Protein AF-A0A835YAW0-F1 (afdb_monomer_lite)

InterPro domains:
  IPR001623 DnaJ domain [cd06257] (245-277)
  IPR036869 Chaperone J-domain superfamily [G3DSA:1.10.287.110] (224-283)
  IPR036869 Chaperone J-domain superfamily [SSF46565] (239-280)

pLDDT: mean 84.65, std 20.25, range [32.28, 98.75]

Secondary structure (DSSP, 8-state):
--------------------------S---HHHHHHHHHHHHHHHHHHHHHHHHHHHHHHHHHHHHHHHHHHHHHHHHHHHHHHHHHHHHHHHHHHHHHHHHHHHHHHHHHHHHHHHHHHHHHHHHHHHHHHHHHHHHHHHHHHHHHHHHHHHHHHHHHHHHHHHHHHHHHHHHHHHHHHHHHHHHHHHHHHHHHHHHHTT--S--------------S--HHHHHHHHHHHHHHHHHS-HHHHHHHHHHHHHHT-GGG-TTSHHHHHHHHHHHHHHHHHHHHHHHTTSS--

Foldseek 3Di:
DDDDDDDDDDDDDDDDPDDDPPDDDDDDDDPVVVVVVVVVVVVVVVVVVVVVVVVVVVVVVVVVVVVVVVVVVVVVVVVVVVVVVVVVVVVVVVVVVVVVVVVVVVVVVVVVVVVVVVVVVVVVVVVVVVVVVVVVVVVVVVVVVVVVVVVVVVVVVVVVVVVVVVVVVVVVVVVVVVVVVVVVVVVVVVVVVVVVVVVVPPPDDDDDDDDDDDDDDDCDDPVNLLVVLLVQLVVLLPDDPVSSVVSLVVQLVCLPLVNVVPCNVVSVVSNVSSVVSNVVSVVVVVVPPPPD

Sequence (292 aa):
MSPAQSRQHGSGSPSTSRSSGFSSSILAQSPEDALSIMFDQRVTLLTATLESLRCKCELLQEQVAESGAVSSSYAARLARSEEALRRSRLESELAKERERQLQQDVSRLEALLEAGKLQASFSDARHQAALAEERARSERLRQMRDDALLQRDNALGELSGCYADLDTLQATLADSALYVRYLRKRLLELELAAARQQQRAGGKEAERGSSGSAGAEAAFSLGSIRAAITAAVAEAAACGEEERKKRVRALQLRWHPDKNPVLTEFATEVTKIINEAVAAMEAGVGVGVRGG

Organism: NCBI:txid47281

Structure (mmCIF, N/CA/C/O backbone):
data_AF-A0A835YAW0-F1
#
_entry.id   AF-A0A835YAW0-F1
#
loop_
_atom_site.group_PDB
_atom_site.id
_atom_site.type_symbol
_atom_site.label_atom_id
_atom_site.label_alt_id
_atom_site.label_comp_id
_atom_site.label_asym_id
_atom_site.label_entity_id
_atom_site.label_seq_id
_atom_site.pdbx_PDB_ins_code
_atom_site.Cartn_x
_atom_site.Cartn_y
_atom_site.Cartn_z
_atom_site.occupancy
_atom_site.B_iso_or_equiv
_atom_site.auth_seq_id
_atom_site.auth_comp_id
_atom_site.auth_asym_id
_atom_site.auth_atom_id
_atom_site.pdbx_PDB_model_num
ATOM 1 N N . MET A 1 1 ? -17.398 -11.099 58.860 1.00 45.53 1 MET A N 1
ATOM 2 C CA . MET A 1 1 ? -16.797 -10.895 60.194 1.00 45.53 1 MET A CA 1
ATOM 3 C C . MET A 1 1 ? -17.930 -10.582 61.154 1.00 45.53 1 MET A C 1
ATOM 5 O O . MET A 1 1 ? -18.507 -9.509 61.060 1.00 45.53 1 MET A O 1
ATOM 9 N N . SER A 1 2 ? -18.325 -11.559 61.967 1.00 38.69 2 SER A N 1
ATOM 10 C CA . SER A 1 2 ? -19.463 -11.462 62.891 1.00 38.69 2 SER A CA 1
ATOM 11 C C . SER A 1 2 ? -18.947 -11.248 64.312 1.00 38.69 2 SER A C 1
ATOM 13 O O . SER A 1 2 ? -17.962 -11.895 64.674 1.00 38.69 2 SER A O 1
ATOM 15 N N . PRO A 1 3 ? -19.575 -10.394 65.136 1.00 57.50 3 PRO A N 1
ATOM 16 C CA . PRO A 1 3 ? -19.182 -10.272 66.525 1.00 57.50 3 PRO A CA 1
ATOM 17 C C . PRO A 1 3 ? -19.806 -11.419 67.326 1.00 57.50 3 PRO A C 1
ATOM 19 O O . PRO A 1 3 ? -21.024 -11.587 67.371 1.00 57.50 3 PRO A O 1
ATOM 22 N N . ALA A 1 4 ? -18.947 -12.213 67.959 1.00 53.44 4 ALA A N 1
ATOM 23 C CA . ALA A 1 4 ? -19.324 -13.113 69.033 1.00 53.44 4 ALA A CA 1
ATOM 24 C C . ALA A 1 4 ? -19.718 -12.264 70.252 1.00 53.44 4 ALA A C 1
ATOM 26 O O . ALA A 1 4 ? -18.872 -11.593 70.840 1.00 53.44 4 ALA A O 1
ATOM 27 N N . GLN A 1 5 ? -20.999 -12.265 70.618 1.00 49.47 5 GLN A N 1
ATOM 28 C CA . GLN A 1 5 ? -21.460 -11.718 71.892 1.00 49.47 5 GLN A CA 1
ATOM 29 C C . GLN A 1 5 ? -21.915 -12.856 72.797 1.00 49.47 5 GLN A C 1
ATOM 31 O O . GLN A 1 5 ? -23.009 -13.404 72.669 1.00 49.47 5 GLN A O 1
ATOM 36 N N . SER A 1 6 ? -21.021 -13.186 73.723 1.00 55.09 6 SER A N 1
ATOM 37 C CA . SER A 1 6 ? -21.254 -13.984 74.916 1.00 55.09 6 SER A CA 1
ATOM 38 C C . SER A 1 6 ? -22.383 -13.373 75.750 1.00 55.09 6 SER A C 1
ATOM 40 O O . SER A 1 6 ? -22.247 -12.262 76.260 1.00 55.09 6 SER A O 1
ATOM 42 N N . ARG A 1 7 ? -23.490 -14.101 75.929 1.00 43.97 7 ARG A N 1
ATOM 43 C CA . ARG A 1 7 ? -24.494 -13.800 76.958 1.00 43.97 7 ARG A CA 1
ATOM 44 C C . ARG A 1 7 ? -24.310 -14.757 78.130 1.00 43.97 7 ARG A C 1
ATOM 46 O O . ARG A 1 7 ? -24.563 -15.951 78.022 1.00 43.97 7 ARG A O 1
ATOM 53 N N . GLN A 1 8 ? -23.845 -14.193 79.241 1.00 45.59 8 GLN A N 1
ATOM 54 C CA . GLN A 1 8 ? -23.882 -14.798 80.566 1.00 45.59 8 GLN A CA 1
ATOM 55 C C . GLN A 1 8 ? -25.344 -14.991 80.991 1.00 45.59 8 GLN A C 1
ATOM 57 O O . GLN A 1 8 ? -26.115 -14.034 81.036 1.00 45.59 8 GLN A O 1
ATOM 62 N N . HIS A 1 9 ? -25.719 -16.227 81.314 1.00 41.78 9 HIS A N 1
ATOM 63 C CA . HIS A 1 9 ? -26.965 -16.536 82.006 1.00 41.78 9 HIS A CA 1
ATOM 64 C C . HIS A 1 9 ? -26.748 -16.373 83.515 1.00 41.78 9 HIS A C 1
ATOM 66 O O . HIS A 1 9 ? -26.088 -17.195 84.143 1.00 41.78 9 HIS A O 1
ATOM 72 N N . GLY A 1 10 ? -27.299 -15.304 84.091 1.00 43.09 10 GLY A N 1
ATOM 73 C CA . GLY A 1 10 ? -27.501 -15.173 85.532 1.00 43.09 10 GLY A CA 1
ATOM 74 C C . GLY A 1 10 ? -28.846 -15.787 85.914 1.00 43.09 10 GLY A C 1
ATOM 75 O O . GLY A 1 10 ? -29.889 -15.182 85.686 1.00 43.09 10 GLY A O 1
ATOM 76 N N . SER A 1 11 ? -28.830 -17.001 86.461 1.00 45.38 11 SER A N 1
ATOM 77 C CA . SER A 1 11 ? -29.997 -17.677 87.032 1.00 45.38 11 SER A CA 1
ATOM 78 C C . SER A 1 11 ? -30.220 -17.204 88.472 1.00 45.38 11 SER A C 1
ATOM 80 O O . SER A 1 11 ? -29.609 -17.725 89.405 1.00 45.38 11 SER A O 1
ATOM 82 N N . GLY A 1 12 ? -31.072 -16.196 88.654 1.00 42.16 12 GLY A N 1
ATOM 83 C CA . GLY A 1 12 ? -31.584 -15.794 89.964 1.00 42.16 12 GLY A CA 1
ATOM 84 C C . GLY A 1 12 ? -32.910 -16.493 90.252 1.00 42.16 12 GLY A C 1
ATOM 85 O O . GLY A 1 12 ? -33.935 -16.126 89.686 1.00 42.16 12 GLY A O 1
ATOM 86 N N . SER A 1 13 ? -32.889 -17.508 91.114 1.00 47.78 13 SER A N 1
ATOM 87 C CA . SER A 1 13 ? -34.085 -18.176 91.638 1.00 47.78 13 SER A CA 1
ATOM 88 C C . SER A 1 13 ? -34.774 -17.294 92.689 1.00 47.78 13 SER A C 1
ATOM 90 O O . SER A 1 13 ? -34.104 -16.888 93.640 1.00 47.78 13 SER A O 1
ATOM 92 N N . PRO A 1 14 ? -36.088 -17.023 92.600 1.00 47.94 14 PRO A N 1
ATOM 93 C CA . PRO A 1 14 ? -36.814 -16.372 93.680 1.00 47.94 14 PRO A CA 1
ATOM 94 C C . PRO A 1 14 ? -37.248 -17.408 94.727 1.00 47.94 14 PRO A C 1
ATOM 96 O O . PRO A 1 14 ? -38.019 -18.330 94.463 1.00 47.94 14 PRO A O 1
ATOM 99 N N . SER A 1 15 ? -36.728 -17.239 95.936 1.00 45.78 15 SER A N 1
ATOM 100 C CA . SER A 1 15 ? -37.108 -17.933 97.163 1.00 45.78 15 SER A CA 1
ATOM 101 C C . SER A 1 15 ? -38.518 -17.514 97.600 1.00 45.78 15 SER A C 1
ATOM 103 O O . SER A 1 15 ? -38.741 -16.401 98.071 1.00 45.78 15 SER A O 1
ATOM 105 N N . THR A 1 16 ? -39.492 -18.415 97.468 1.00 41.19 16 THR A N 1
ATOM 106 C CA . THR A 1 16 ? -40.841 -18.236 98.022 1.00 41.19 16 THR A CA 1
ATOM 107 C C . THR A 1 16 ? -40.855 -18.601 99.506 1.00 41.19 16 THR A C 1
ATOM 109 O O . THR A 1 16 ? -40.998 -19.768 99.873 1.00 41.19 16 THR A O 1
ATOM 112 N N . SER A 1 17 ? -40.725 -17.595 100.367 1.00 45.88 17 SER A N 1
ATOM 113 C CA . SER A 1 17 ? -40.955 -17.701 101.810 1.00 45.88 17 SER A CA 1
ATOM 114 C C . SER A 1 17 ? -42.457 -17.799 102.085 1.00 45.88 17 SER A C 1
ATOM 116 O O . SER A 1 17 ? -43.173 -16.799 102.113 1.00 45.88 17 SER A O 1
ATOM 118 N N . ARG A 1 18 ? -42.956 -19.026 102.253 1.00 39.50 18 ARG A N 1
ATOM 119 C CA . ARG A 1 18 ? -44.357 -19.316 102.574 1.00 39.50 18 ARG A CA 1
ATOM 120 C C . ARG A 1 18 ? -44.540 -19.257 104.098 1.00 39.50 18 ARG A C 1
ATOM 122 O O . ARG A 1 18 ? -44.223 -20.203 104.807 1.00 39.50 18 ARG A O 1
ATOM 129 N N . SER A 1 19 ? -45.009 -18.113 104.584 1.00 44.25 19 SER A N 1
ATOM 130 C CA . SER A 1 19 ? -45.445 -17.885 105.967 1.00 44.25 19 SER A CA 1
ATOM 131 C C . SER A 1 19 ? -46.732 -18.677 106.247 1.00 44.25 19 SER A C 1
ATOM 133 O O . SER A 1 19 ? -47.774 -18.394 105.656 1.00 44.25 19 SER A O 1
ATOM 135 N N . SER A 1 20 ? -46.662 -19.700 107.106 1.00 43.00 20 SER A N 1
ATOM 136 C CA . SER A 1 20 ? -47.818 -20.457 107.603 1.00 43.00 20 SER A CA 1
ATOM 137 C C . SER A 1 20 ? -48.282 -19.886 108.946 1.00 43.00 20 SER A C 1
ATOM 139 O O . SER A 1 20 ? -47.846 -20.325 110.009 1.00 43.00 20 SER A O 1
ATOM 141 N N . GLY A 1 21 ? -49.172 -18.898 108.903 1.00 44.69 21 GLY A N 1
ATOM 142 C CA . GLY A 1 21 ? -49.927 -18.453 110.072 1.00 44.69 21 GLY A CA 1
ATOM 143 C C . GLY A 1 21 ? -51.174 -19.314 110.262 1.00 44.69 21 GLY A C 1
ATOM 144 O O . GLY A 1 21 ? -52.240 -18.960 109.771 1.00 44.69 21 GLY A O 1
ATOM 145 N N . PHE A 1 22 ? -51.046 -20.453 110.946 1.00 41.47 22 PHE A N 1
ATOM 146 C CA . PHE A 1 22 ? -52.191 -21.211 111.461 1.00 41.47 22 PHE A CA 1
ATOM 147 C C . PHE A 1 22 ? -52.507 -20.660 112.860 1.00 41.47 22 PHE A C 1
ATOM 149 O O . PHE A 1 22 ? -51.907 -21.068 113.853 1.00 41.47 22 PHE A O 1
ATOM 156 N N . SER A 1 23 ? -53.384 -19.655 112.930 1.00 41.03 23 SER A N 1
ATOM 157 C CA . SER A 1 23 ? -53.872 -19.108 114.200 1.00 41.03 23 SER A CA 1
ATOM 158 C C . SER A 1 23 ? -54.873 -20.070 114.831 1.00 41.03 23 SER A C 1
ATOM 160 O O . SER A 1 23 ? -56.011 -20.197 114.382 1.00 41.03 23 SER A O 1
ATOM 162 N N . SER A 1 24 ? -54.437 -20.730 115.897 1.00 42.44 24 SER A N 1
ATOM 163 C CA . SER A 1 24 ? -55.273 -21.493 116.818 1.00 42.44 24 SER A CA 1
ATOM 164 C C . SER A 1 24 ? -56.114 -20.539 117.672 1.00 42.44 24 SER A C 1
ATOM 166 O O . SER A 1 24 ? -55.602 -19.940 118.613 1.00 42.44 24 SER A O 1
ATOM 168 N N . SER A 1 25 ? -57.405 -20.410 117.366 1.00 41.44 25 SER A N 1
ATOM 169 C CA . SER A 1 25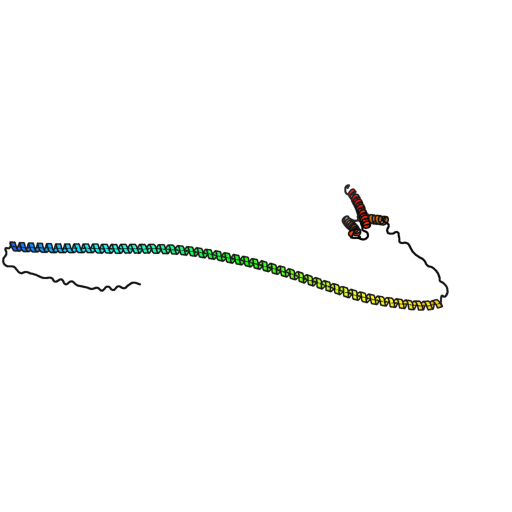 ? -58.398 -19.845 118.288 1.00 41.44 25 SER A CA 1
ATOM 170 C C . SER A 1 25 ? -59.717 -20.602 118.126 1.00 41.44 25 SER A C 1
ATOM 172 O O . SER A 1 25 ? -60.575 -20.234 117.331 1.00 41.44 25 SER A O 1
ATOM 174 N N . ILE A 1 26 ? -59.839 -21.726 118.835 1.00 46.59 26 ILE A N 1
ATOM 175 C CA . ILE A 1 26 ? -61.087 -22.482 118.994 1.00 46.59 26 ILE A CA 1
ATOM 176 C C . ILE A 1 26 ? -61.410 -22.451 120.486 1.00 46.59 26 ILE A C 1
ATOM 178 O O . ILE A 1 26 ? -61.027 -23.349 121.231 1.00 46.59 26 ILE A O 1
ATOM 182 N N . LEU A 1 27 ? -62.078 -21.390 120.934 1.00 45.06 27 LEU A N 1
ATOM 183 C CA . LEU A 1 27 ? -62.756 -21.358 122.226 1.00 45.06 27 LEU A CA 1
ATOM 184 C C . LEU A 1 27 ? -64.130 -20.702 122.038 1.00 45.06 27 LEU A C 1
ATOM 186 O O . LEU A 1 27 ? -64.231 -19.496 121.855 1.00 45.06 27 LEU A O 1
ATOM 190 N N . ALA A 1 28 ? -65.153 -21.563 122.065 1.00 52.00 28 ALA A N 1
ATOM 191 C CA . ALA A 1 28 ? -66.581 -21.294 122.242 1.00 52.00 28 ALA A CA 1
ATOM 192 C C . ALA A 1 28 ? -67.209 -20.210 121.343 1.00 52.00 28 ALA A C 1
ATOM 194 O O . ALA A 1 28 ? -67.383 -19.065 121.751 1.00 52.00 28 ALA A O 1
ATOM 195 N N . GLN A 1 29 ? -67.653 -20.613 120.151 1.00 47.66 29 GLN A N 1
ATOM 196 C CA . GLN A 1 29 ? -68.587 -19.841 119.330 1.00 47.66 29 GLN A CA 1
ATOM 197 C C . GLN A 1 29 ? -69.726 -20.742 118.850 1.00 47.66 29 GLN A C 1
ATOM 199 O O . GLN A 1 29 ? -69.564 -21.958 118.724 1.00 47.66 29 GLN A O 1
ATOM 204 N N . SER A 1 30 ? -70.890 -20.131 118.649 1.00 59.47 30 SER A N 1
ATOM 205 C CA . SER A 1 30 ? -72.110 -20.776 118.172 1.00 59.47 30 SER A CA 1
ATOM 206 C C . SER A 1 30 ? -71.837 -21.581 116.886 1.00 59.47 30 SER A C 1
ATOM 208 O O . SER A 1 30 ? -71.031 -21.145 116.062 1.00 59.47 30 SER A O 1
ATOM 210 N N . PRO A 1 31 ? -72.492 -22.739 116.656 1.00 65.44 31 PRO A N 1
ATOM 211 C CA . PRO A 1 31 ? -72.361 -23.486 115.398 1.00 65.44 31 PRO A CA 1
ATOM 212 C C . PRO A 1 31 ? -72.682 -22.640 114.149 1.00 65.44 31 PRO A C 1
ATOM 214 O O . PRO A 1 31 ? -72.189 -22.948 113.064 1.00 65.44 31 PRO A O 1
ATOM 217 N N . GLU A 1 32 ? -73.452 -21.557 114.298 1.00 70.88 32 GLU A N 1
ATOM 218 C CA . GLU A 1 32 ? -73.729 -20.583 113.233 1.00 70.88 32 GLU A CA 1
ATOM 219 C C . GLU A 1 32 ? -72.502 -19.711 112.893 1.00 70.88 32 GLU A C 1
ATOM 221 O O . GLU A 1 32 ? -72.220 -19.487 111.715 1.00 70.88 32 GLU A O 1
ATOM 226 N N . ASP A 1 33 ? -71.700 -19.316 113.888 1.00 70.00 33 ASP A N 1
ATOM 227 C CA . ASP A 1 33 ? -70.478 -18.520 113.688 1.00 70.00 33 ASP A CA 1
ATOM 228 C C . ASP A 1 33 ? -69.381 -19.342 112.997 1.00 70.00 33 ASP A C 1
ATOM 230 O O . ASP A 1 33 ? -68.691 -18.853 112.104 1.00 70.00 33 ASP A O 1
ATOM 234 N N . ALA A 1 34 ? -69.251 -20.627 113.346 1.00 73.69 34 ALA A N 1
ATOM 235 C CA . ALA A 1 34 ? -68.297 -21.533 112.704 1.00 73.69 34 ALA A CA 1
ATOM 236 C C . ALA A 1 34 ? -68.615 -21.754 111.213 1.00 73.69 34 ALA A C 1
ATOM 238 O O . ALA A 1 34 ? -67.703 -21.831 110.384 1.00 73.69 34 ALA A O 1
ATOM 239 N N . LEU A 1 35 ? -69.902 -21.826 110.853 1.00 80.25 35 LEU A N 1
ATOM 240 C CA . LEU A 1 35 ? -70.343 -21.899 109.459 1.00 80.25 35 LEU A CA 1
ATOM 241 C C . LEU A 1 35 ? -70.079 -20.586 108.716 1.00 80.25 35 LEU A C 1
ATOM 243 O O . LEU A 1 35 ? -69.593 -20.640 107.585 1.00 80.25 35 LEU A O 1
ATOM 247 N N . SER A 1 36 ? -70.325 -19.433 109.349 1.00 84.00 36 SER A N 1
ATOM 248 C CA . SER A 1 36 ? -69.999 -18.121 108.773 1.00 84.00 36 SER A CA 1
ATOM 249 C C . SER A 1 36 ? -68.498 -17.983 108.515 1.00 84.00 36 SER A C 1
ATOM 251 O O . SER A 1 36 ? -68.100 -17.636 107.409 1.00 84.00 36 SER A O 1
ATOM 253 N N . ILE A 1 37 ? -67.652 -18.369 109.476 1.00 84.94 37 ILE A N 1
ATOM 254 C CA . ILE A 1 37 ? -66.189 -18.329 109.337 1.00 84.94 37 ILE A CA 1
ATOM 255 C C . ILE A 1 37 ? -65.713 -19.254 108.210 1.00 84.94 37 ILE A C 1
ATOM 257 O O . ILE A 1 37 ? -64.862 -18.861 107.415 1.00 84.94 37 ILE A O 1
ATOM 261 N N . MET A 1 38 ? -66.256 -20.472 108.092 1.00 85.19 38 MET A N 1
ATOM 262 C CA . MET A 1 38 ? -65.917 -21.366 106.975 1.00 85.19 38 MET A CA 1
ATOM 263 C C . MET A 1 38 ? -66.383 -20.812 105.622 1.00 85.19 38 MET A C 1
ATOM 265 O O . MET A 1 38 ? -65.707 -21.019 104.609 1.00 85.19 38 MET A O 1
ATOM 269 N N . PHE A 1 39 ? -67.527 -20.123 105.587 1.00 89.69 39 PHE A N 1
ATOM 270 C CA . PHE A 1 39 ? -68.033 -19.475 104.382 1.00 89.69 39 PHE A CA 1
ATOM 271 C C . PHE A 1 39 ? -67.146 -18.291 103.985 1.00 89.69 39 PHE A C 1
ATOM 273 O O . PHE A 1 39 ? -66.695 -18.244 102.844 1.00 89.69 39 PHE A O 1
ATOM 280 N N . ASP A 1 40 ? -66.785 -17.420 104.927 1.00 89.38 40 ASP A N 1
ATOM 281 C CA . ASP A 1 40 ? -65.874 -16.290 104.711 1.00 89.38 40 ASP A CA 1
ATOM 282 C C . ASP A 1 40 ? -64.471 -16.754 104.303 1.00 89.38 40 ASP A C 1
ATOM 284 O O . ASP A 1 40 ? -63.861 -16.182 103.399 1.00 89.38 40 ASP A O 1
ATOM 288 N N . GLN A 1 41 ? -63.967 -17.846 104.888 1.00 89.81 41 GLN A N 1
ATOM 289 C CA . GLN A 1 41 ? -62.715 -18.486 104.467 1.00 89.81 41 GLN A CA 1
ATOM 290 C C . GLN A 1 41 ? -62.800 -19.034 103.037 1.00 89.81 41 GLN A C 1
ATOM 292 O O . GLN A 1 41 ? -61.865 -18.885 102.252 1.00 89.81 41 GLN A O 1
ATOM 297 N N . ARG A 1 42 ? -63.922 -19.654 102.655 1.00 91.19 42 ARG A N 1
ATOM 298 C CA . ARG A 1 42 ? -64.132 -20.107 101.271 1.00 91.19 42 ARG A CA 1
ATOM 299 C C . ARG A 1 42 ? -64.258 -18.943 100.299 1.00 91.19 42 ARG A C 1
ATOM 301 O O . ARG A 1 42 ? -63.669 -19.014 99.224 1.00 91.19 42 ARG A O 1
ATOM 308 N N . VAL A 1 43 ? -64.984 -17.889 100.664 1.00 94.12 43 VAL A N 1
ATOM 309 C CA . VAL A 1 43 ? -65.130 -16.677 99.848 1.00 94.12 43 VAL A CA 1
ATOM 310 C C . VAL A 1 43 ? -63.771 -16.011 99.669 1.00 94.12 43 VAL A C 1
ATOM 312 O O . VAL A 1 43 ? -63.384 -15.754 98.539 1.00 94.12 43 VAL A O 1
ATOM 315 N N . THR A 1 44 ? -62.991 -15.822 100.733 1.00 94.56 44 THR A N 1
ATOM 316 C CA . THR A 1 44 ? -61.636 -15.246 100.641 1.00 94.56 44 THR A CA 1
ATOM 317 C C . THR A 1 44 ? -60.684 -16.100 99.804 1.00 94.56 44 THR A C 1
ATOM 319 O O . THR A 1 44 ? -59.950 -15.551 98.983 1.00 94.56 44 THR A O 1
ATOM 322 N N . LEU A 1 45 ? -60.722 -17.432 99.927 1.00 95.19 45 LEU A N 1
ATOM 323 C CA . LEU A 1 45 ? -59.957 -18.329 99.051 1.00 95.19 45 LEU A CA 1
ATOM 324 C C . LEU A 1 45 ? -60.401 -18.225 97.584 1.00 95.19 45 LEU A C 1
ATOM 326 O O . LEU A 1 45 ? -59.556 -18.201 96.686 1.00 95.19 45 LEU A O 1
ATOM 330 N N . LEU A 1 46 ? -61.706 -18.144 97.318 1.00 95.81 46 LEU A N 1
ATOM 331 C CA . LEU A 1 46 ? -62.232 -17.943 95.967 1.00 95.81 46 LEU A CA 1
ATOM 332 C C . LEU A 1 46 ? -61.804 -16.586 95.397 1.00 95.81 46 LEU A C 1
ATOM 334 O O . LEU A 1 46 ? -61.321 -16.537 94.272 1.00 95.81 46 LEU A O 1
ATOM 338 N N . THR A 1 47 ? -61.883 -15.505 96.171 1.00 96.38 47 THR A N 1
ATOM 339 C CA . THR A 1 47 ? -61.431 -14.176 95.739 1.00 96.38 47 THR A CA 1
ATOM 340 C C . THR A 1 47 ? -59.934 -14.177 95.435 1.00 96.38 47 THR A C 1
ATOM 342 O O . THR A 1 47 ? -59.539 -13.772 94.347 1.00 96.38 47 THR A O 1
ATOM 345 N N . ALA A 1 48 ? -59.101 -14.733 96.322 1.00 95.44 48 ALA A N 1
ATOM 346 C CA . ALA A 1 48 ? -57.655 -14.817 96.112 1.00 95.44 48 ALA A CA 1
ATOM 347 C C . ALA A 1 48 ? -57.281 -15.684 94.894 1.00 95.44 48 ALA A C 1
ATOM 349 O O . ALA A 1 48 ? -56.343 -15.372 94.158 1.00 95.44 48 ALA A O 1
ATOM 350 N N . THR A 1 49 ? -58.009 -16.780 94.652 1.00 96.25 49 THR A N 1
ATOM 351 C CA . THR A 1 49 ? -57.783 -17.623 93.465 1.00 96.25 49 THR A CA 1
ATOM 352 C C . THR A 1 49 ? -58.241 -16.939 92.178 1.00 96.25 49 THR A C 1
ATOM 354 O O . THR A 1 49 ? -57.522 -17.022 91.183 1.00 96.25 49 THR A O 1
ATOM 357 N N . LEU A 1 50 ? -59.367 -16.220 92.190 1.00 97.12 50 LEU A N 1
ATOM 358 C CA . LEU A 1 50 ? -59.836 -15.423 91.053 1.00 97.12 50 LEU A CA 1
ATOM 359 C C . LEU A 1 50 ? -58.895 -14.253 90.742 1.00 97.12 50 LEU A C 1
ATOM 361 O O . LEU A 1 50 ? -58.573 -14.041 89.577 1.00 97.12 50 LEU A O 1
ATOM 365 N N . GLU A 1 51 ? -58.395 -13.542 91.753 1.00 96.88 51 GLU A N 1
ATOM 366 C CA . GLU A 1 51 ? -57.375 -12.498 91.584 1.00 96.88 51 GLU A CA 1
ATOM 367 C C . GLU A 1 51 ? -56.068 -13.078 91.035 1.00 96.88 51 GLU A C 1
ATOM 369 O O . GLU A 1 51 ? -55.507 -12.547 90.079 1.00 96.88 51 GLU A O 1
ATOM 374 N N . SER A 1 52 ? -55.617 -14.224 91.557 1.00 97.00 52 SER A N 1
ATOM 375 C CA . SER A 1 52 ? -54.440 -14.920 91.027 1.00 97.00 52 SER A CA 1
ATOM 376 C C . SER A 1 52 ? -54.623 -15.338 89.565 1.00 97.00 52 SER A C 1
ATOM 378 O O . SER A 1 52 ? -53.699 -15.190 88.762 1.00 97.00 52 SER A O 1
ATOM 380 N N . LEU A 1 53 ? -55.800 -15.856 89.200 1.00 97.06 53 LEU A N 1
ATOM 381 C CA . LEU A 1 53 ? -56.131 -16.197 87.816 1.00 97.06 53 LEU A CA 1
ATOM 382 C C . LEU A 1 53 ? -56.180 -14.952 86.934 1.00 97.06 53 LEU A C 1
ATOM 384 O O . LEU A 1 53 ? -55.623 -14.981 85.842 1.00 97.06 53 LEU A O 1
ATOM 388 N N . ARG A 1 54 ? -56.769 -13.855 87.414 1.00 97.81 54 ARG A N 1
ATOM 389 C CA . ARG A 1 54 ? -56.793 -12.573 86.707 1.00 97.81 54 ARG A CA 1
ATOM 390 C C . ARG A 1 54 ? -55.378 -12.069 86.421 1.00 97.81 54 ARG A C 1
ATOM 392 O O . ARG A 1 54 ? -55.075 -11.821 85.260 1.00 97.81 54 ARG A O 1
ATOM 399 N N . CYS A 1 55 ? -54.502 -12.012 87.425 1.00 97.62 55 CYS A N 1
ATOM 400 C CA . CYS A 1 55 ? -53.100 -11.625 87.238 1.00 97.62 55 CYS A CA 1
ATOM 401 C C . CYS A 1 55 ? -52.376 -12.532 86.231 1.00 97.62 55 CYS A C 1
ATOM 403 O O . CYS A 1 55 ? -51.604 -12.053 85.406 1.00 97.62 55 CYS A O 1
ATOM 405 N N . LYS A 1 56 ? -52.632 -13.849 86.258 1.00 97.75 56 LYS A N 1
ATOM 406 C CA . LYS A 1 56 ? -52.068 -14.784 85.268 1.00 97.75 56 LYS A CA 1
ATOM 407 C C . LYS A 1 56 ? -52.596 -14.522 83.859 1.00 97.75 56 LYS A C 1
ATOM 409 O O . LYS A 1 56 ? -51.820 -14.599 82.915 1.00 97.75 56 LYS A O 1
ATOM 414 N N . CYS A 1 57 ? -53.887 -14.233 83.710 1.00 97.62 57 CYS A N 1
ATOM 415 C CA . CYS A 1 57 ? -54.482 -13.889 82.421 1.00 97.62 57 CYS A CA 1
ATOM 416 C C . CYS A 1 57 ? -53.896 -12.587 81.862 1.00 97.62 57 CYS A C 1
ATOM 418 O O . CYS A 1 57 ? -53.552 -12.554 80.686 1.00 97.62 57 CYS A O 1
ATOM 420 N N . GLU A 1 58 ? -53.731 -11.555 82.695 1.00 97.69 58 GLU A N 1
ATOM 421 C CA . GLU A 1 58 ? -53.091 -10.286 82.313 1.00 97.69 58 GLU A CA 1
ATOM 422 C C . GLU A 1 58 ? -51.638 -10.524 81.860 1.00 97.69 58 GLU A C 1
ATOM 424 O O . GLU A 1 58 ? -51.253 -10.103 80.772 1.00 97.69 58 GLU A O 1
ATOM 429 N N . LEU A 1 59 ? -50.869 -11.318 82.612 1.00 97.44 59 LEU A N 1
ATOM 430 C CA . LEU A 1 59 ? -49.488 -11.665 82.264 1.00 97.44 59 LEU A CA 1
ATOM 431 C C . LEU A 1 59 ? -49.397 -12.479 80.961 1.00 97.44 59 LEU A C 1
ATOM 433 O O . LEU A 1 59 ? -48.534 -12.223 80.124 1.00 97.44 59 LEU A O 1
ATOM 437 N N . LEU A 1 60 ? -50.295 -13.446 80.746 1.00 97.81 60 LEU A N 1
ATOM 438 C CA . LEU A 1 60 ? -50.361 -14.188 79.482 1.00 97.81 60 LEU A CA 1
ATOM 439 C C . LEU A 1 60 ? -50.748 -13.278 78.310 1.00 97.81 60 LEU A C 1
ATOM 441 O O . LEU A 1 60 ? -50.216 -13.439 77.214 1.00 97.81 60 LEU A O 1
ATOM 445 N N . GLN A 1 61 ? -51.647 -12.317 78.525 1.00 97.94 61 GLN A N 1
ATOM 446 C CA . GLN A 1 61 ? -52.028 -11.342 77.508 1.00 97.94 61 GLN A CA 1
ATOM 447 C C . GLN A 1 61 ? -50.846 -10.438 77.128 1.00 97.94 61 GLN A C 1
ATOM 449 O O . GLN A 1 61 ? -50.615 -10.219 75.938 1.00 97.94 61 GLN A O 1
ATOM 454 N N . GLU A 1 62 ? -50.063 -9.979 78.106 1.00 97.62 62 GLU A N 1
ATOM 455 C CA . GLU A 1 62 ? -48.810 -9.250 77.873 1.00 97.62 62 GLU A CA 1
ATOM 456 C C . GLU A 1 62 ? -47.798 -10.111 77.105 1.00 97.62 62 GLU A C 1
ATOM 458 O O . GLU A 1 62 ? -47.281 -9.673 76.080 1.00 97.62 62 GLU A O 1
ATOM 463 N N . GLN A 1 63 ? -47.593 -11.373 77.500 1.00 97.75 63 GLN A N 1
ATOM 464 C CA . GLN A 1 63 ? -46.699 -12.297 76.787 1.00 97.75 63 GLN A CA 1
ATOM 465 C C . GLN A 1 63 ? -47.132 -12.551 75.333 1.00 97.75 63 GLN A C 1
ATOM 467 O O . GLN A 1 63 ? -46.296 -12.639 74.425 1.00 97.75 63 GLN A O 1
ATOM 472 N N . VAL A 1 64 ? -48.437 -12.660 75.070 1.00 97.75 64 VAL A N 1
ATOM 473 C CA . VAL A 1 64 ? -48.970 -12.793 73.705 1.00 97.75 64 VAL A CA 1
ATOM 474 C C . VAL A 1 64 ? -48.752 -11.503 72.908 1.00 97.75 64 VAL A C 1
ATOM 476 O O . VAL A 1 64 ? -48.355 -11.566 71.744 1.00 97.75 64 VAL A O 1
ATOM 479 N N . ALA A 1 65 ? -48.939 -10.331 73.518 1.00 97.81 65 ALA A N 1
ATOM 480 C CA . ALA A 1 65 ? -48.678 -9.051 72.863 1.00 97.81 65 ALA A CA 1
ATOM 481 C C . ALA A 1 65 ? -47.183 -8.858 72.544 1.00 97.81 65 ALA A C 1
ATOM 483 O O . ALA A 1 65 ? -46.835 -8.474 71.424 1.00 97.81 65 ALA A O 1
ATOM 484 N N . GLU A 1 66 ? -46.294 -9.186 73.484 1.00 97.81 66 GLU A N 1
ATOM 485 C CA . GLU A 1 66 ? -44.841 -9.130 73.303 1.00 97.81 66 GLU A CA 1
ATOM 486 C C . GLU A 1 66 ? -44.372 -10.088 72.204 1.00 97.81 66 GLU A C 1
ATOM 488 O O . GLU A 1 66 ? -43.653 -9.684 71.286 1.00 97.81 66 GLU A O 1
ATOM 493 N N . SER A 1 67 ? -44.816 -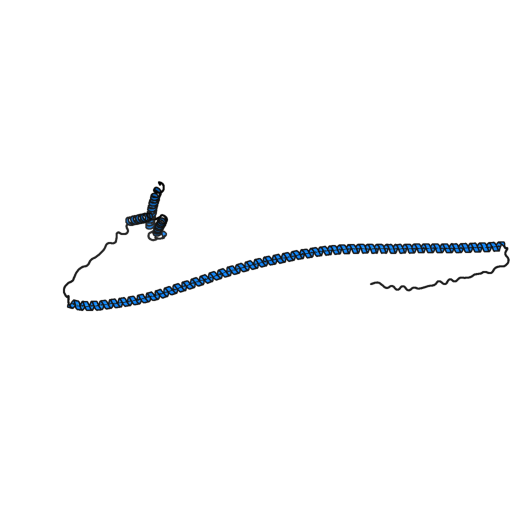11.347 72.241 1.00 97.56 67 SER A N 1
ATOM 494 C CA . SER A 1 67 ? -44.485 -12.325 71.197 1.00 97.56 67 SER A CA 1
ATOM 495 C C . SER A 1 67 ? -45.047 -11.920 69.830 1.00 97.56 67 SER A C 1
ATOM 497 O O . SER A 1 67 ? -44.362 -12.079 68.816 1.00 97.56 67 SER A O 1
ATOM 499 N N . GLY A 1 68 ? -46.234 -11.306 69.792 1.00 98.00 68 GLY A N 1
ATOM 500 C CA . GLY A 1 68 ? -46.814 -10.706 68.591 1.00 98.00 68 GLY A CA 1
ATOM 501 C C . GLY A 1 68 ? -45.961 -9.566 68.023 1.00 98.00 68 GLY A C 1
ATOM 502 O O . GLY A 1 68 ? -45.658 -9.556 66.827 1.00 98.00 68 GLY A O 1
ATOM 503 N N . ALA A 1 69 ? -45.502 -8.641 68.869 1.00 97.81 69 ALA A N 1
ATOM 504 C CA . ALA A 1 69 ? -44.629 -7.537 68.465 1.00 97.81 69 ALA A CA 1
ATOM 505 C C . ALA A 1 69 ? -43.266 -8.034 67.956 1.00 97.81 69 ALA A C 1
ATOM 507 O O . ALA A 1 69 ? -42.756 -7.560 66.936 1.00 97.81 69 ALA A O 1
ATOM 508 N N . VAL A 1 70 ? -42.692 -9.038 68.624 1.00 98.06 70 VAL A N 1
ATOM 509 C CA . VAL A 1 70 ? -41.446 -9.685 68.203 1.00 98.06 70 VAL A CA 1
ATOM 510 C C . VAL A 1 70 ? -41.627 -10.376 66.850 1.00 98.06 70 VAL A C 1
ATOM 512 O O . VAL A 1 70 ? -40.806 -10.169 65.955 1.00 98.06 70 VAL A O 1
ATOM 515 N N . SER A 1 71 ? -42.711 -11.133 66.663 1.00 97.38 71 SER A N 1
ATOM 516 C CA . SER A 1 71 ? -43.048 -11.782 65.388 1.00 97.38 71 SER A CA 1
ATOM 517 C C . SER A 1 71 ? -43.191 -10.762 64.252 1.00 97.38 71 SER A C 1
ATOM 519 O O . SER A 1 71 ? -42.556 -10.907 63.207 1.00 97.38 71 SER A O 1
ATOM 521 N N . SER A 1 72 ? -43.913 -9.662 64.489 1.00 97.81 72 SER A N 1
ATOM 522 C CA . SER A 1 72 ? -44.041 -8.549 63.537 1.00 97.81 72 SER A CA 1
ATOM 523 C C . SER A 1 72 ? -42.681 -7.925 63.182 1.00 97.81 72 SER A C 1
ATOM 525 O O . SER A 1 72 ? -42.374 -7.697 62.011 1.00 97.81 72 SER A O 1
ATOM 527 N N . SER A 1 73 ? -41.797 -7.738 64.167 1.00 97.94 73 SER A N 1
ATOM 528 C CA . SER A 1 73 ? -40.429 -7.247 63.944 1.00 97.94 73 SER A CA 1
ATOM 529 C C . SER A 1 73 ? -39.570 -8.217 63.120 1.00 97.94 73 SER A C 1
ATOM 531 O O . SER A 1 73 ? -38.803 -7.793 62.246 1.00 97.94 73 SER A O 1
ATOM 533 N N . TYR A 1 74 ? -39.688 -9.529 63.353 1.00 98.19 74 TYR A N 1
ATOM 534 C CA . TYR A 1 74 ? -39.048 -10.545 62.511 1.00 98.19 74 TYR A CA 1
ATOM 535 C C . TYR A 1 74 ? -39.593 -10.511 61.082 1.00 98.19 74 TYR A C 1
ATOM 537 O O . TYR A 1 74 ? -38.792 -10.471 60.149 1.00 98.19 74 TYR A O 1
ATOM 545 N N . ALA A 1 75 ? -40.913 -10.439 60.904 1.00 98.06 75 ALA A N 1
ATOM 546 C CA . ALA A 1 75 ? -41.543 -10.341 59.590 1.00 98.06 75 ALA A CA 1
ATOM 547 C C . ALA A 1 75 ? -41.074 -9.090 58.824 1.00 98.06 75 ALA A C 1
ATOM 549 O O . ALA A 1 75 ? -40.668 -9.187 57.668 1.00 98.06 75 ALA A O 1
ATOM 550 N N . ALA A 1 76 ? -41.012 -7.927 59.482 1.00 98.25 76 ALA A N 1
ATOM 551 C CA . ALA A 1 76 ? -40.514 -6.693 58.875 1.00 98.25 76 ALA A CA 1
ATOM 552 C C . ALA A 1 76 ? -39.020 -6.767 58.501 1.00 98.25 76 ALA A C 1
ATOM 554 O O . ALA A 1 76 ? -38.591 -6.218 57.484 1.00 98.25 76 ALA A O 1
ATOM 555 N N . ARG A 1 77 ? -38.189 -7.441 59.309 1.00 98.44 77 ARG A N 1
ATOM 556 C CA . ARG A 1 77 ? -36.777 -7.691 58.960 1.00 98.44 77 ARG A CA 1
ATOM 557 C C . ARG A 1 77 ? -36.640 -8.649 57.782 1.00 98.44 77 ARG A C 1
ATOM 559 O O . ARG A 1 77 ? -35.822 -8.375 56.907 1.00 98.44 77 ARG A O 1
ATOM 566 N N . LEU A 1 78 ? -37.441 -9.712 57.745 1.00 97.94 78 LEU A N 1
ATOM 567 C CA . LEU A 1 78 ? -37.465 -10.653 56.631 1.00 97.94 78 LEU A CA 1
ATOM 568 C C . LEU A 1 78 ? -37.859 -9.935 55.335 1.00 97.94 78 LEU A C 1
ATOM 570 O O . LEU A 1 78 ? -37.100 -9.995 54.371 1.00 97.94 78 LEU A O 1
ATOM 574 N N . ALA A 1 79 ? -38.937 -9.146 55.351 1.00 98.00 79 ALA A N 1
ATOM 575 C CA . ALA A 1 79 ? -39.383 -8.361 54.199 1.00 98.00 79 ALA A CA 1
ATOM 576 C C . ALA A 1 79 ? -38.287 -7.419 53.665 1.00 98.00 79 ALA A C 1
ATOM 578 O O . ALA A 1 79 ? -37.984 -7.431 52.473 1.00 98.00 79 ALA A O 1
ATOM 579 N N . ARG A 1 80 ? -37.601 -6.674 54.547 1.00 98.44 80 ARG A N 1
ATOM 580 C CA . ARG A 1 80 ? -36.466 -5.817 54.149 1.00 98.44 80 ARG A CA 1
ATOM 581 C C . ARG A 1 80 ? -35.301 -6.611 53.557 1.00 98.44 80 ARG A C 1
ATOM 583 O O . ARG A 1 80 ? -34.667 -6.145 52.614 1.00 98.44 80 ARG A O 1
ATOM 590 N N . SER A 1 81 ? -35.007 -7.793 54.099 1.00 97.94 81 SER A N 1
ATOM 591 C CA . SER A 1 81 ? -33.950 -8.655 53.559 1.00 97.94 81 SER A CA 1
ATOM 592 C C . SER A 1 81 ? -34.311 -9.208 52.177 1.00 97.94 81 SER A C 1
ATOM 594 O O . SER A 1 81 ? -33.461 -9.233 51.289 1.00 97.94 81 SER A O 1
ATOM 596 N N . GLU A 1 82 ? -35.578 -9.563 51.949 1.00 98.31 82 GLU A N 1
ATOM 597 C CA . GLU A 1 82 ? -36.063 -9.993 50.637 1.00 98.31 82 GLU A CA 1
ATOM 598 C C . GLU A 1 82 ? -36.022 -8.857 49.615 1.00 98.31 82 GLU A C 1
ATOM 600 O O . GLU A 1 82 ? -35.590 -9.067 48.484 1.00 98.31 82 GLU A O 1
ATOM 605 N N . GLU A 1 83 ? -36.430 -7.645 49.994 1.00 98.50 83 GLU A N 1
ATOM 606 C CA . GLU A 1 83 ? -36.319 -6.465 49.134 1.00 98.50 83 GLU A CA 1
ATOM 607 C C . GLU A 1 83 ? -34.865 -6.155 48.774 1.00 98.50 83 GLU A C 1
ATOM 609 O O . GLU A 1 83 ? -34.568 -5.888 47.609 1.00 98.50 83 GLU A O 1
ATOM 614 N N . ALA A 1 84 ? -33.944 -6.239 49.739 1.00 98.06 84 ALA A N 1
ATOM 615 C CA . ALA A 1 84 ? -32.517 -6.065 49.484 1.00 98.06 84 ALA A CA 1
ATOM 616 C C . ALA A 1 84 ? -31.979 -7.125 48.506 1.00 98.06 84 ALA A C 1
ATOM 618 O O . ALA A 1 84 ? -31.247 -6.786 47.576 1.00 98.06 84 ALA A O 1
ATOM 619 N N . LEU A 1 85 ? -32.396 -8.390 48.649 1.00 98.25 85 LEU A N 1
ATOM 620 C CA . LEU A 1 85 ? -32.046 -9.458 47.708 1.00 98.25 85 LEU A CA 1
ATOM 621 C C . LEU A 1 85 ? -32.635 -9.216 46.313 1.00 98.25 85 LEU A C 1
ATOM 623 O O . LEU A 1 85 ? -31.942 -9.437 45.321 1.00 98.25 85 LEU A O 1
ATOM 627 N N . ARG A 1 86 ? -33.884 -8.740 46.211 1.00 98.56 86 ARG A N 1
ATOM 628 C CA . ARG A 1 86 ? -34.503 -8.374 44.924 1.00 98.56 86 ARG A CA 1
ATOM 629 C C . ARG A 1 86 ? -33.725 -7.246 44.241 1.00 98.56 86 ARG A C 1
ATOM 631 O O . ARG A 1 86 ? -33.413 -7.374 43.062 1.00 98.56 86 ARG A O 1
ATOM 638 N N . ARG A 1 87 ? -33.344 -6.192 44.975 1.00 98.50 87 ARG A N 1
ATOM 639 C CA . ARG A 1 87 ? -32.518 -5.089 44.442 1.00 98.50 87 ARG A CA 1
ATOM 640 C C . ARG A 1 87 ? -31.156 -5.582 43.960 1.00 98.50 87 ARG A C 1
ATOM 642 O O . ARG A 1 87 ? -30.789 -5.311 42.825 1.00 98.50 87 ARG A O 1
ATOM 649 N N . SER A 1 88 ? -30.466 -6.385 44.769 1.00 97.50 88 SER A N 1
ATOM 650 C CA . SER A 1 88 ? -29.162 -6.948 44.400 1.00 97.50 88 SER A CA 1
ATOM 651 C C . SER A 1 88 ? -29.235 -7.850 43.158 1.00 97.50 88 SER A C 1
ATOM 653 O O . SER A 1 88 ? -28.328 -7.828 42.326 1.00 97.50 88 SER A O 1
ATOM 655 N N . ARG A 1 89 ? -30.327 -8.608 42.977 1.00 98.44 89 ARG A N 1
ATOM 656 C CA . ARG A 1 89 ? -30.555 -9.401 41.756 1.00 98.44 89 ARG A CA 1
ATOM 657 C C . ARG A 1 89 ? -30.725 -8.519 40.522 1.00 98.44 89 ARG A C 1
ATOM 659 O O . ARG A 1 89 ? -30.053 -8.774 39.530 1.00 98.44 89 ARG A O 1
ATOM 666 N N . LEU A 1 90 ? -31.549 -7.473 40.604 1.00 98.62 90 LEU A N 1
ATOM 667 C CA . LEU A 1 90 ? -31.739 -6.524 39.500 1.00 98.62 90 LEU A CA 1
ATOM 668 C C . LEU A 1 90 ? -30.434 -5.803 39.140 1.00 98.62 90 LEU A C 1
ATOM 670 O O . LEU A 1 90 ? -30.094 -5.679 37.969 1.00 98.62 90 LEU A O 1
ATOM 674 N N . GLU A 1 91 ? -29.658 -5.378 40.138 1.00 98.38 91 GLU A N 1
ATOM 675 C CA . GLU A 1 91 ? -28.336 -4.782 39.917 1.00 98.38 91 GLU A CA 1
ATOM 676 C C . GLU A 1 91 ? -27.376 -5.765 39.231 1.00 98.38 91 GLU A C 1
ATOM 678 O O . GLU A 1 91 ? -26.649 -5.379 38.316 1.00 98.38 91 GLU A O 1
ATOM 683 N N . SER A 1 92 ? -27.401 -7.046 39.619 1.00 97.69 92 SER A N 1
ATOM 684 C CA . SER A 1 92 ? -26.607 -8.095 38.967 1.00 97.69 92 SER A CA 1
ATOM 685 C C . SER A 1 92 ? -27.038 -8.345 37.519 1.00 97.69 92 SER A C 1
ATOM 687 O O . SER A 1 92 ? -26.184 -8.570 36.663 1.00 97.69 92 SER A O 1
ATOM 689 N N . GLU A 1 93 ? -28.336 -8.302 37.224 1.00 98.44 93 GLU A N 1
ATOM 690 C CA . GLU A 1 93 ? -28.861 -8.442 35.862 1.00 98.44 93 GLU A CA 1
ATOM 691 C C . GLU A 1 93 ? -28.444 -7.261 34.980 1.00 98.44 93 GLU A C 1
ATOM 693 O O . GLU A 1 93 ? -27.865 -7.479 33.916 1.00 98.44 93 GLU A O 1
ATOM 698 N N . LEU A 1 94 ? -28.601 -6.026 35.466 1.00 98.38 94 LEU A N 1
ATOM 699 C CA . LEU A 1 94 ? -28.140 -4.822 34.766 1.00 98.38 94 LEU A CA 1
ATOM 700 C C . LEU A 1 94 ? -26.622 -4.829 34.539 1.00 98.38 94 LEU A C 1
ATOM 702 O O . LEU A 1 94 ? -26.147 -4.403 33.486 1.00 98.38 94 LEU A O 1
ATOM 706 N N . ALA A 1 95 ? -25.841 -5.323 35.505 1.00 98.12 95 ALA A N 1
ATOM 707 C CA . ALA A 1 95 ? -24.399 -5.480 35.342 1.00 98.12 95 ALA A CA 1
ATOM 708 C C . ALA A 1 95 ? -24.056 -6.489 34.231 1.00 98.12 95 ALA A C 1
ATOM 710 O O . ALA A 1 95 ? -23.205 -6.196 33.394 1.00 98.12 95 ALA A O 1
ATOM 711 N N . LYS A 1 96 ? -24.756 -7.630 34.168 1.00 98.38 96 LYS A N 1
ATOM 712 C CA . LYS A 1 96 ? -24.581 -8.636 33.104 1.00 98.38 96 LYS A CA 1
ATOM 713 C C . LYS A 1 96 ? -24.987 -8.108 31.730 1.00 98.38 96 LYS A C 1
ATOM 715 O O . LYS A 1 96 ? -24.352 -8.441 30.735 1.00 98.38 96 LYS A O 1
ATOM 720 N N . GLU A 1 97 ? -26.039 -7.298 31.646 1.00 98.50 97 GLU A N 1
ATOM 721 C CA . GLU A 1 97 ? -26.441 -6.658 30.389 1.00 98.50 97 GLU A CA 1
ATOM 722 C C . GLU A 1 97 ? -25.384 -5.670 29.894 1.00 98.50 97 GLU A C 1
ATOM 724 O O . GLU A 1 97 ? -25.006 -5.720 28.724 1.00 98.50 97 GLU A O 1
ATOM 729 N N . ARG A 1 98 ? -24.843 -4.834 30.790 1.00 98.38 98 ARG A N 1
ATOM 730 C CA . ARG A 1 98 ? -23.724 -3.934 30.468 1.00 98.38 98 ARG A CA 1
ATOM 731 C C . ARG A 1 98 ? -22.480 -4.704 30.033 1.00 98.38 98 ARG A C 1
ATOM 733 O O . ARG A 1 98 ? -21.833 -4.312 29.070 1.00 98.38 98 ARG A O 1
ATOM 740 N N . GLU A 1 99 ? -22.158 -5.809 30.701 1.00 98.06 99 GLU A N 1
ATOM 741 C CA . GLU A 1 99 ? -21.037 -6.671 30.316 1.00 98.06 99 GLU A CA 1
ATOM 742 C C . GLU A 1 99 ? -21.223 -7.242 28.902 1.00 98.06 99 GLU A C 1
ATOM 744 O O . GLU A 1 99 ? -20.308 -7.165 28.086 1.00 98.06 99 GLU A O 1
ATOM 749 N N . ARG A 1 100 ? -22.424 -7.734 28.569 1.00 98.56 100 ARG A N 1
ATOM 750 C CA . ARG A 1 100 ? -22.745 -8.215 27.213 1.00 98.56 100 ARG A CA 1
ATOM 751 C C . ARG A 1 100 ? -22.625 -7.113 26.161 1.00 98.56 100 ARG A C 1
ATOM 753 O O . ARG A 1 100 ? -22.123 -7.380 25.074 1.00 98.56 100 ARG A O 1
ATOM 760 N N . GLN A 1 101 ? -23.065 -5.891 26.466 1.00 98.38 101 GLN A N 1
ATOM 761 C CA . GLN A 1 101 ? -22.914 -4.742 25.564 1.00 98.38 101 GLN A CA 1
ATOM 762 C C . GLN A 1 101 ? -21.436 -4.420 25.318 1.00 98.38 101 GLN A C 1
ATOM 764 O O . GLN A 1 101 ? -21.018 -4.308 24.170 1.00 98.38 101 GLN A O 1
ATOM 769 N N . LEU A 1 102 ? -20.623 -4.370 26.376 1.00 98.00 102 LEU A N 1
ATOM 770 C CA . LEU A 1 102 ? -19.182 -4.148 26.245 1.00 98.00 102 LEU A CA 1
ATOM 771 C C . LEU A 1 102 ? -18.498 -5.267 25.450 1.00 98.00 102 LEU A C 1
ATOM 773 O O . LEU A 1 102 ? -17.636 -4.983 24.628 1.00 98.00 102 LEU A O 1
ATOM 777 N N . GLN A 1 103 ? -18.899 -6.528 25.637 1.00 98.44 103 GLN A N 1
ATOM 778 C CA . GLN A 1 103 ? -18.392 -7.648 24.835 1.00 98.44 103 GLN A CA 1
ATOM 779 C C . GLN A 1 103 ? -18.744 -7.496 23.346 1.00 98.44 103 GLN A C 1
ATOM 781 O O . GLN A 1 103 ? -17.901 -7.752 22.486 1.00 98.44 103 GLN A O 1
ATOM 786 N N . GLN A 1 104 ? -19.957 -7.035 23.027 1.00 98.56 104 GLN A N 1
ATOM 787 C CA . GLN A 1 104 ? -20.352 -6.736 21.647 1.00 98.56 104 GLN A CA 1
ATOM 788 C C . GLN A 1 104 ? -19.513 -5.596 21.060 1.00 98.56 104 GLN A C 1
ATOM 790 O O . GLN A 1 104 ? -18.996 -5.735 19.950 1.00 98.56 104 GLN A O 1
ATOM 795 N N . ASP A 1 105 ? -19.309 -4.511 21.806 1.00 98.12 105 ASP A N 1
ATOM 796 C CA . ASP A 1 105 ? -18.484 -3.386 21.362 1.00 98.12 105 ASP A CA 1
ATOM 797 C C . ASP A 1 105 ? -17.019 -3.791 21.151 1.00 98.12 105 ASP A C 1
ATOM 799 O O . ASP A 1 105 ? -16.427 -3.415 20.139 1.00 98.12 105 ASP A O 1
ATOM 803 N N . VAL A 1 106 ? -16.451 -4.613 22.041 1.00 98.25 106 VAL A N 1
ATOM 804 C CA . VAL A 1 106 ? -15.101 -5.178 21.874 1.00 98.25 106 VAL A CA 1
ATOM 805 C C . VAL A 1 106 ? -15.024 -5.997 20.587 1.00 98.25 106 VAL A C 1
ATOM 807 O O . VAL A 1 106 ? -14.174 -5.705 19.751 1.00 98.25 106 VAL A O 1
ATOM 810 N N . SER A 1 107 ? -15.957 -6.929 20.360 1.00 98.25 107 SER A N 1
ATOM 811 C CA . SER A 1 107 ? -15.964 -7.746 19.135 1.00 98.25 107 SER A CA 1
ATOM 812 C C . SER A 1 107 ? -16.100 -6.903 17.858 1.00 98.25 107 SER A C 1
ATOM 814 O O . SER A 1 107 ? -15.466 -7.175 16.837 1.00 98.25 107 SER A O 1
ATOM 816 N N . ARG A 1 108 ? -16.884 -5.818 17.914 1.00 98.62 108 ARG A N 1
ATOM 817 C CA . ARG A 1 108 ? -17.039 -4.872 16.805 1.00 98.62 108 ARG A CA 1
ATOM 818 C C . ARG A 1 108 ? -15.744 -4.107 16.535 1.00 98.62 108 ARG A C 1
ATOM 820 O O . ARG A 1 108 ? -15.379 -3.928 15.374 1.00 98.62 108 ARG A O 1
ATOM 827 N N . LEU A 1 109 ? -15.069 -3.629 17.578 1.00 98.12 109 LEU A N 1
ATOM 828 C CA . LEU A 1 109 ? -13.799 -2.913 17.452 1.00 98.12 109 LEU A CA 1
ATOM 829 C C . LEU A 1 109 ? -12.678 -3.833 16.959 1.00 98.12 109 LEU A C 1
ATOM 831 O O . LEU A 1 109 ? -11.880 -3.404 16.129 1.00 98.12 109 LEU A O 1
ATOM 835 N N . GLU A 1 110 ? -12.650 -5.090 17.401 1.00 98.31 110 GLU A N 1
ATOM 836 C CA . GLU A 1 110 ? -11.730 -6.114 16.896 1.00 98.31 110 GLU A CA 1
ATOM 837 C C . GLU A 1 110 ? -11.927 -6.342 15.393 1.00 98.31 110 GLU A C 1
ATOM 839 O O . GLU A 1 110 ? -10.962 -6.249 14.636 1.00 98.31 110 GLU A O 1
ATOM 844 N N . ALA A 1 111 ? -13.172 -6.507 14.933 1.00 98.38 111 ALA A N 1
ATOM 845 C CA . ALA A 1 111 ? -13.473 -6.656 13.508 1.00 98.38 111 ALA A CA 1
ATOM 846 C C . ALA A 1 111 ? -13.053 -5.426 12.677 1.00 98.38 111 ALA A C 1
ATOM 848 O O . ALA A 1 111 ? -12.508 -5.565 11.580 1.00 98.38 111 ALA A O 1
ATOM 849 N N . LEU A 1 112 ? -13.261 -4.207 13.193 1.00 98.44 112 LEU A N 1
ATOM 850 C CA . LEU A 1 112 ? -12.805 -2.976 12.532 1.00 98.44 112 LEU A CA 1
ATOM 851 C C . LEU A 1 112 ? -11.275 -2.880 12.483 1.00 98.44 112 LEU A C 1
ATOM 853 O O . LEU A 1 112 ? -10.713 -2.435 11.481 1.00 98.44 112 LEU A O 1
ATOM 857 N N . LEU A 1 113 ? -10.596 -3.310 13.545 1.00 98.50 113 LEU A N 1
ATOM 858 C CA . LEU A 1 113 ? -9.141 -3.334 13.623 1.00 98.50 113 LEU A CA 1
ATOM 859 C C . LEU A 1 113 ? -8.552 -4.362 12.647 1.00 98.50 113 LEU A C 1
ATOM 861 O O . LEU A 1 113 ? -7.573 -4.060 11.963 1.00 98.50 113 LEU A O 1
ATOM 865 N N . GLU A 1 114 ? -9.151 -5.546 12.531 1.00 98.62 114 GLU A N 1
ATOM 866 C CA . GLU A 1 114 ? -8.774 -6.556 11.535 1.00 98.62 114 GLU A CA 1
ATOM 867 C C . GLU A 1 114 ? -8.997 -6.061 10.103 1.00 98.62 114 GLU A C 1
ATOM 869 O O . GLU A 1 114 ? -8.096 -6.175 9.269 1.00 98.62 114 GLU A O 1
ATOM 874 N N . ALA A 1 115 ? -10.141 -5.428 9.827 1.00 98.56 115 ALA A N 1
ATOM 875 C CA . ALA A 1 115 ? -10.409 -4.810 8.530 1.00 98.56 115 ALA A CA 1
ATOM 876 C C . ALA A 1 115 ? -9.373 -3.722 8.191 1.00 98.56 115 ALA A C 1
ATOM 878 O O . ALA A 1 115 ? -8.855 -3.688 7.073 1.00 98.56 115 ALA A O 1
ATOM 879 N N . GLY A 1 116 ? -9.007 -2.881 9.166 1.00 98.38 116 GLY A N 1
ATOM 880 C CA . GLY A 1 116 ? -7.965 -1.863 9.010 1.00 98.38 116 GLY A CA 1
ATOM 881 C C . GLY A 1 116 ? -6.581 -2.458 8.731 1.00 98.38 116 GLY A C 1
ATOM 882 O O . GLY A 1 116 ? -5.874 -1.979 7.843 1.00 98.38 116 GLY A O 1
ATOM 883 N N . LYS A 1 117 ? -6.205 -3.542 9.424 1.00 98.50 117 LYS A N 1
ATOM 884 C CA . LYS A 1 117 ? -4.952 -4.276 9.167 1.00 98.50 117 LYS A CA 1
ATOM 885 C C . LYS A 1 117 ? -4.914 -4.866 7.760 1.00 98.50 117 LYS A C 1
ATOM 887 O O . LYS A 1 117 ? -3.898 -4.740 7.078 1.00 98.50 117 LYS A O 1
ATOM 892 N N . LEU A 1 118 ? -6.010 -5.481 7.311 1.00 98.50 118 LEU A N 1
ATOM 893 C CA . LEU A 1 118 ? -6.108 -6.015 5.954 1.00 98.50 118 LEU A CA 1
ATOM 894 C C . LEU A 1 118 ? -5.975 -4.893 4.924 1.00 98.50 118 LEU A C 1
ATOM 896 O O . LEU A 1 118 ? -5.154 -5.006 4.016 1.00 98.50 118 LEU A O 1
ATOM 900 N N . GLN A 1 119 ? -6.697 -3.784 5.096 1.00 98.50 119 GLN A N 1
ATOM 901 C CA . GLN A 1 119 ? -6.605 -2.631 4.202 1.00 98.50 119 GLN A CA 1
ATOM 902 C C . GLN A 1 119 ? -5.174 -2.078 4.115 1.00 98.50 119 GLN A C 1
ATOM 904 O O . GLN A 1 119 ? -4.694 -1.840 3.006 1.00 98.50 119 GLN A O 1
ATOM 909 N N . ALA A 1 120 ? -4.484 -1.937 5.251 1.00 98.06 120 ALA A N 1
ATOM 910 C CA . ALA A 1 120 ? -3.084 -1.515 5.290 1.00 98.06 120 ALA A CA 1
ATOM 911 C C . ALA A 1 120 ? -2.167 -2.509 4.552 1.00 98.06 120 ALA A C 1
ATOM 913 O O . ALA A 1 120 ? -1.356 -2.107 3.721 1.00 98.06 120 ALA A O 1
ATOM 914 N N . SER A 1 121 ? -2.355 -3.817 4.764 1.00 98.31 121 SER A N 1
ATOM 915 C CA . SER A 1 121 ? -1.572 -4.843 4.061 1.00 98.31 121 SER A CA 1
ATOM 916 C C . SER A 1 121 ? -1.791 -4.822 2.541 1.00 98.31 121 SER A C 1
ATOM 918 O O . SER A 1 121 ? -0.841 -4.985 1.777 1.00 98.31 121 SER A O 1
ATOM 920 N N . PHE A 1 122 ? -3.020 -4.546 2.083 1.00 98.50 122 PHE A N 1
ATOM 921 C CA . PHE A 1 122 ? -3.333 -4.400 0.661 1.00 98.50 122 PHE A CA 1
ATOM 922 C C . PHE A 1 122 ? -2.704 -3.140 0.059 1.00 98.50 122 PHE A C 1
ATOM 924 O O . PHE A 1 122 ? -2.171 -3.202 -1.053 1.00 98.50 122 PHE A O 1
ATOM 931 N N . SER A 1 123 ? -2.740 -2.001 0.762 1.00 98.12 123 SER A N 1
ATOM 932 C CA . SER A 1 123 ? -2.066 -0.786 0.289 1.00 98.12 123 SER A CA 1
ATOM 933 C C . SER A 1 123 ? -0.553 -0.968 0.231 1.00 98.12 123 SER A C 1
ATOM 935 O O . SER A 1 123 ? 0.062 -0.585 -0.764 1.00 98.12 123 SER A O 1
ATOM 937 N N . ASP A 1 124 ? 0.037 -1.622 1.231 1.00 98.44 124 ASP A N 1
ATOM 938 C CA . ASP A 1 124 ? 1.474 -1.891 1.276 1.00 98.44 124 ASP A CA 1
ATOM 939 C C . ASP A 1 124 ? 1.899 -2.820 0.139 1.00 98.44 124 ASP A C 1
ATOM 941 O O . ASP A 1 124 ? 2.845 -2.512 -0.587 1.00 98.44 124 ASP A O 1
ATOM 945 N N . ALA A 1 125 ? 1.158 -3.908 -0.093 1.00 98.38 125 ALA A N 1
ATOM 946 C CA . ALA A 1 125 ? 1.400 -4.809 -1.217 1.00 98.38 125 ALA A CA 1
ATOM 947 C C . ALA A 1 125 ? 1.310 -4.074 -2.566 1.00 98.38 125 ALA A C 1
ATOM 949 O O . ALA A 1 125 ? 2.146 -4.280 -3.448 1.00 98.38 125 ALA A O 1
ATOM 950 N N . ARG A 1 126 ? 0.345 -3.157 -2.721 1.00 98.56 126 ARG A N 1
ATOM 951 C CA . ARG A 1 126 ? 0.207 -2.333 -3.930 1.00 98.56 126 ARG A CA 1
ATOM 952 C C . ARG A 1 126 ? 1.388 -1.378 -4.119 1.00 98.56 126 ARG A C 1
ATOM 954 O O . ARG A 1 126 ? 1.887 -1.250 -5.235 1.00 98.56 126 ARG A O 1
ATOM 961 N N . HIS A 1 127 ? 1.851 -0.723 -3.055 1.00 98.25 127 HIS A N 1
ATOM 962 C CA . HIS A 1 127 ? 3.027 0.148 -3.116 1.00 98.25 127 HIS A CA 1
ATOM 963 C C . HIS A 1 127 ? 4.306 -0.638 -3.422 1.00 98.25 127 HIS A C 1
ATOM 965 O O . HIS A 1 127 ? 5.112 -0.200 -4.243 1.00 98.25 127 HIS A O 1
ATOM 971 N N . GLN A 1 128 ? 4.475 -1.821 -2.830 1.00 98.56 128 GLN A N 1
ATOM 972 C CA . GLN A 1 128 ? 5.601 -2.707 -3.121 1.00 98.56 128 GLN A CA 1
ATOM 973 C C . GLN A 1 128 ? 5.595 -3.182 -4.578 1.00 98.56 128 GLN A C 1
ATOM 975 O O . GLN A 1 128 ? 6.645 -3.157 -5.220 1.00 98.56 128 GLN A O 1
ATOM 980 N N . ALA A 1 129 ? 4.429 -3.548 -5.119 1.00 98.50 129 ALA A N 1
ATOM 981 C CA . ALA A 1 129 ? 4.285 -3.918 -6.525 1.00 98.50 129 ALA A CA 1
ATOM 982 C C . ALA A 1 129 ? 4.662 -2.757 -7.460 1.00 98.50 129 ALA A C 1
ATOM 984 O O . ALA A 1 129 ? 5.460 -2.945 -8.375 1.00 98.50 129 ALA A O 1
ATOM 985 N N . ALA A 1 130 ? 4.187 -1.538 -7.180 1.00 98.44 130 ALA A N 1
ATOM 986 C CA . ALA A 1 130 ? 4.547 -0.354 -7.961 1.00 98.44 130 ALA A CA 1
ATOM 987 C C . ALA A 1 130 ? 6.062 -0.065 -7.926 1.00 98.44 130 ALA A C 1
ATOM 989 O O . ALA A 1 130 ? 6.670 0.218 -8.957 1.00 98.44 130 ALA A O 1
ATOM 990 N N . LEU A 1 131 ? 6.701 -0.192 -6.758 1.00 98.44 131 LEU A N 1
ATOM 991 C CA . LEU A 1 131 ? 8.155 -0.044 -6.637 1.00 98.44 131 LEU A CA 1
ATOM 992 C C . LEU A 1 131 ? 8.917 -1.140 -7.395 1.00 98.44 131 LEU A C 1
ATOM 994 O O . LEU A 1 131 ? 9.969 -0.863 -7.970 1.00 98.44 131 LEU A O 1
ATOM 998 N N . ALA A 1 132 ? 8.414 -2.376 -7.405 1.00 98.50 132 ALA A N 1
ATOM 999 C CA . ALA A 1 132 ? 9.004 -3.468 -8.174 1.00 98.50 132 ALA A CA 1
ATOM 1000 C C . ALA A 1 132 ? 8.895 -3.223 -9.688 1.00 98.50 132 ALA A C 1
ATOM 1002 O O . ALA A 1 132 ? 9.870 -3.430 -10.410 1.00 98.50 132 ALA A O 1
ATOM 1003 N N . GLU A 1 133 ? 7.755 -2.715 -10.163 1.00 98.56 133 GLU A N 1
ATOM 1004 C CA . GLU A 1 133 ? 7.575 -2.329 -11.566 1.00 98.56 133 GLU A CA 1
ATOM 1005 C C . GLU A 1 133 ? 8.541 -1.216 -11.988 1.00 98.56 133 GLU A C 1
ATOM 1007 O O . GLU A 1 133 ? 9.167 -1.322 -13.042 1.00 98.56 133 GLU A O 1
ATOM 1012 N N . GLU A 1 134 ? 8.722 -0.179 -11.166 1.00 98.25 134 GLU A N 1
ATOM 1013 C CA . GLU A 1 134 ? 9.667 0.907 -11.458 1.00 98.25 134 GLU A CA 1
ATOM 1014 C C . GLU A 1 134 ? 11.130 0.438 -11.456 1.00 98.25 134 GLU A C 1
ATOM 1016 O O . GLU A 1 134 ? 11.928 0.863 -12.300 1.00 98.25 134 GLU A O 1
ATOM 1021 N N . ARG A 1 135 ? 11.493 -0.500 -10.570 1.00 98.50 135 ARG A N 1
ATOM 1022 C CA . ARG A 1 135 ? 12.813 -1.154 -10.605 1.00 98.50 135 ARG A CA 1
ATOM 1023 C C . ARG A 1 135 ? 13.010 -1.930 -11.904 1.00 98.50 135 ARG A C 1
ATOM 1025 O O . ARG A 1 135 ? 14.017 -1.722 -12.575 1.00 98.50 135 ARG A O 1
ATOM 1032 N N . ALA A 1 136 ? 12.024 -2.730 -12.309 1.00 98.56 136 ALA A N 1
ATOM 1033 C CA . ALA A 1 136 ? 12.081 -3.483 -13.560 1.00 98.56 136 ALA A CA 1
ATOM 1034 C C . ALA A 1 136 ? 12.156 -2.560 -14.791 1.00 98.56 136 ALA A C 1
ATOM 1036 O O . ALA A 1 136 ? 12.911 -2.829 -15.724 1.00 98.56 136 ALA A O 1
ATOM 1037 N N . ARG A 1 137 ? 11.416 -1.441 -14.803 1.00 98.75 137 ARG A N 1
ATOM 1038 C CA . ARG A 1 137 ? 11.523 -0.413 -15.857 1.00 98.75 137 ARG A CA 1
ATOM 1039 C C . ARG A 1 137 ? 12.929 0.185 -15.907 1.00 98.75 137 ARG A C 1
ATOM 1041 O O . ARG A 1 137 ? 13.513 0.274 -16.984 1.00 98.75 137 ARG A O 1
ATOM 1048 N N . SER A 1 138 ? 13.488 0.537 -14.752 1.00 98.31 138 SER A N 1
ATOM 1049 C CA . SER A 1 138 ? 14.841 1.096 -14.641 1.00 98.31 138 SER A CA 1
ATOM 1050 C C . SER A 1 138 ? 15.918 0.118 -15.120 1.00 98.31 138 SER A C 1
ATOM 1052 O O . SER A 1 138 ? 16.863 0.522 -15.795 1.00 98.31 138 SER A O 1
ATOM 1054 N N . GLU A 1 139 ? 15.779 -1.171 -14.811 1.00 98.69 139 GLU A N 1
ATOM 1055 C CA . GLU A 1 139 ? 16.682 -2.225 -15.286 1.00 98.69 139 GLU A CA 1
ATOM 1056 C C . GLU A 1 139 ? 16.623 -2.395 -16.805 1.00 98.69 139 GLU A C 1
ATOM 1058 O O . GLU A 1 139 ? 17.674 -2.441 -17.441 1.00 98.69 139 GLU A O 1
ATOM 1063 N N . ARG A 1 140 ? 15.426 -2.377 -17.409 1.00 98.75 140 ARG A N 1
ATOM 1064 C CA . ARG A 1 140 ? 15.284 -2.411 -18.877 1.00 98.75 140 ARG A CA 1
ATOM 1065 C C . ARG A 1 140 ? 15.954 -1.213 -19.548 1.00 98.75 140 ARG A C 1
ATOM 1067 O O . ARG A 1 140 ? 16.628 -1.378 -20.558 1.00 98.75 140 ARG A O 1
ATOM 1074 N N . LEU A 1 141 ? 15.801 -0.009 -18.990 1.00 98.38 141 LEU A N 1
ATOM 1075 C CA . LEU A 1 141 ? 16.474 1.186 -19.513 1.00 98.38 141 LEU A CA 1
ATOM 1076 C C . LEU A 1 141 ? 18.004 1.064 -19.426 1.00 98.38 141 LEU A C 1
ATOM 1078 O O . LEU A 1 141 ? 18.700 1.478 -20.352 1.00 98.38 141 LEU A O 1
ATOM 1082 N N . ARG A 1 142 ? 18.534 0.483 -18.340 1.00 98.62 142 ARG A N 1
ATOM 1083 C CA . ARG A 1 142 ? 19.975 0.211 -18.205 1.00 98.62 142 ARG A CA 1
ATOM 1084 C C . ARG A 1 142 ? 20.457 -0.798 -19.244 1.00 98.62 142 ARG A C 1
ATOM 1086 O O . ARG A 1 142 ? 21.448 -0.516 -19.901 1.00 98.62 142 ARG A O 1
ATOM 1093 N N . GLN A 1 143 ? 19.726 -1.894 -19.441 1.00 98.62 143 GLN A N 1
ATOM 1094 C CA . GLN A 1 143 ? 20.040 -2.892 -20.468 1.00 98.62 143 GLN A CA 1
ATOM 1095 C C . GLN A 1 143 ? 20.083 -2.263 -21.865 1.00 98.62 143 GLN A C 1
ATOM 1097 O O . GLN A 1 143 ? 21.092 -2.382 -22.545 1.00 98.62 143 GLN A O 1
ATOM 1102 N N . MET A 1 144 ? 19.063 -1.485 -22.247 1.00 98.44 144 MET A N 1
ATOM 1103 C CA . MET A 1 144 ? 19.056 -0.799 -23.549 1.00 98.44 144 MET A CA 1
ATOM 1104 C C . MET A 1 144 ? 20.229 0.170 -23.723 1.00 98.44 144 MET A C 1
ATOM 1106 O O . MET A 1 144 ? 20.780 0.289 -24.816 1.00 98.44 144 MET A O 1
ATOM 1110 N N . ARG A 1 145 ? 20.617 0.884 -22.659 1.00 98.62 145 ARG A N 1
ATOM 1111 C CA . ARG A 1 145 ? 21.799 1.753 -22.688 1.00 98.62 145 ARG A CA 1
ATOM 1112 C C . ARG A 1 145 ? 23.069 0.935 -22.917 1.00 98.62 145 ARG A C 1
ATOM 1114 O O . ARG A 1 145 ? 23.901 1.339 -23.722 1.00 98.62 145 ARG A O 1
ATOM 1121 N N . ASP A 1 146 ? 23.226 -0.171 -22.202 1.00 98.56 146 ASP A N 1
ATOM 1122 C CA . ASP A 1 146 ? 24.419 -1.012 -22.284 1.00 98.56 146 ASP A CA 1
ATOM 1123 C C . ASP A 1 146 ? 24.514 -1.691 -23.666 1.00 98.56 146 ASP A C 1
ATOM 1125 O O . ASP A 1 146 ? 25.582 -1.677 -24.277 1.00 98.56 146 ASP A O 1
ATOM 1129 N N . ASP A 1 147 ? 23.390 -2.141 -24.231 1.00 98.44 147 ASP A N 1
ATOM 1130 C CA . ASP A 1 147 ? 23.305 -2.650 -25.606 1.00 98.44 147 ASP A CA 1
ATOM 1131 C C . ASP A 1 147 ? 23.695 -1.582 -26.641 1.00 98.44 147 ASP A C 1
ATOM 1133 O O . ASP A 1 147 ? 24.442 -1.859 -27.580 1.00 98.44 147 ASP A O 1
ATOM 1137 N N . ALA A 1 148 ? 23.235 -0.338 -26.467 1.00 98.19 148 ALA A N 1
ATOM 1138 C CA . ALA A 1 148 ? 23.594 0.767 -27.357 1.00 98.19 148 ALA A CA 1
ATOM 1139 C C . ALA A 1 148 ? 25.092 1.114 -27.283 1.00 98.19 148 ALA A C 1
ATOM 1141 O O . ALA A 1 148 ? 25.704 1.442 -28.302 1.00 98.19 148 ALA A O 1
ATOM 1142 N N . LEU A 1 149 ? 25.701 1.024 -26.095 1.00 98.25 149 LEU A N 1
ATOM 1143 C CA . LEU A 1 149 ? 27.146 1.195 -25.931 1.00 98.25 149 LEU A CA 1
ATOM 1144 C C . LEU A 1 149 ? 27.919 0.078 -26.639 1.00 98.25 149 LEU A C 1
ATOM 1146 O O . LEU A 1 149 ? 28.852 0.379 -27.378 1.00 98.25 149 LEU A O 1
ATOM 1150 N N . LEU A 1 150 ? 27.486 -1.178 -26.498 1.00 98.69 150 LEU A N 1
ATOM 1151 C CA . LEU A 1 150 ? 28.085 -2.310 -27.210 1.00 98.69 150 LEU A CA 1
ATOM 1152 C C . LEU A 1 150 ? 27.988 -2.149 -28.733 1.00 98.69 150 LEU A C 1
ATOM 1154 O O . LEU A 1 150 ? 28.969 -2.371 -29.437 1.00 98.69 150 LEU A O 1
ATOM 1158 N N . GLN A 1 151 ? 26.838 -1.714 -29.255 1.00 98.62 151 GLN A N 1
ATOM 1159 C CA . GLN A 1 151 ? 26.672 -1.441 -30.688 1.00 98.62 151 GLN A CA 1
ATOM 1160 C C . GLN A 1 151 ? 27.620 -0.346 -31.180 1.00 98.62 151 GLN A C 1
ATOM 1162 O O . GLN A 1 151 ? 28.236 -0.491 -32.236 1.00 98.62 151 GLN A O 1
ATOM 1167 N N . ARG A 1 152 ? 27.763 0.740 -30.411 1.00 98.56 152 ARG A N 1
ATOM 1168 C CA . ARG A 1 152 ? 28.705 1.817 -30.729 1.00 98.56 152 ARG A CA 1
ATOM 1169 C C . ARG A 1 152 ? 30.139 1.297 -30.764 1.00 98.56 152 ARG A C 1
ATOM 1171 O O . ARG A 1 152 ? 30.867 1.609 -31.700 1.00 98.56 152 ARG A O 1
ATOM 1178 N N . ASP A 1 153 ? 30.543 0.529 -29.759 1.00 98.56 153 ASP A N 1
ATOM 1179 C CA . ASP A 1 153 ? 31.911 0.028 -29.651 1.00 98.56 153 ASP A CA 1
ATOM 1180 C C . ASP A 1 153 ? 32.224 -0.979 -30.776 1.00 98.56 153 ASP A C 1
ATOM 1182 O O . ASP A 1 153 ? 33.304 -0.917 -31.363 1.00 98.56 153 ASP A O 1
ATOM 1186 N N . ASN A 1 154 ? 31.253 -1.811 -31.176 1.00 98.50 154 ASN A N 1
ATOM 1187 C CA . ASN A 1 154 ? 31.363 -2.667 -32.362 1.00 98.50 154 ASN A CA 1
ATOM 1188 C C . ASN A 1 154 ? 31.540 -1.847 -33.650 1.00 98.50 154 ASN A C 1
ATOM 1190 O O . ASN A 1 154 ? 32.451 -2.125 -34.425 1.00 98.50 154 ASN A O 1
ATOM 1194 N N . ALA A 1 155 ? 30.729 -0.803 -33.855 1.00 98.44 155 ALA A N 1
ATOM 1195 C CA . ALA A 1 155 ? 30.837 0.065 -35.030 1.00 98.44 155 ALA A CA 1
ATOM 1196 C C . ALA A 1 155 ? 32.179 0.820 -35.080 1.00 98.44 155 ALA A C 1
ATOM 1198 O O . ALA A 1 155 ? 32.757 0.998 -36.151 1.00 98.44 155 ALA A O 1
ATOM 1199 N N . LEU A 1 156 ? 32.705 1.244 -33.924 1.00 98.50 156 LEU A N 1
ATOM 1200 C CA . LEU A 1 156 ? 34.052 1.814 -33.824 1.00 98.50 156 LEU A CA 1
ATOM 1201 C C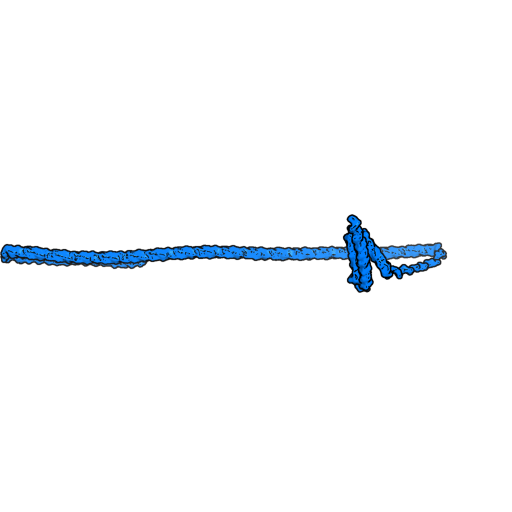 . LEU A 1 156 ? 35.129 0.776 -34.165 1.00 98.50 156 LEU A C 1
ATOM 1203 O O . LEU A 1 156 ? 36.096 1.113 -34.849 1.00 98.50 156 LEU A O 1
ATOM 1207 N N . GLY A 1 157 ? 34.945 -0.475 -33.737 1.00 98.44 157 GLY A N 1
ATOM 1208 C CA . GLY A 1 157 ? 35.791 -1.602 -34.120 1.00 98.44 157 GLY A CA 1
ATOM 1209 C C . GLY A 1 157 ? 35.819 -1.817 -35.635 1.00 98.44 157 GLY A C 1
ATOM 1210 O O . GLY A 1 157 ? 36.896 -1.823 -36.229 1.00 98.44 157 GLY A O 1
ATOM 1211 N N . GLU A 1 158 ? 34.654 -1.906 -36.276 1.00 98.56 158 GLU A N 1
ATOM 1212 C CA . GLU A 1 158 ? 34.518 -2.048 -37.734 1.00 98.56 158 GLU A CA 1
ATOM 1213 C C . GLU A 1 158 ? 35.169 -0.883 -38.487 1.00 98.56 158 GLU A C 1
ATOM 1215 O O . GLU A 1 158 ? 35.956 -1.092 -39.408 1.00 98.56 158 GLU A O 1
ATOM 1220 N N . LEU A 1 159 ? 34.904 0.352 -38.052 1.00 98.50 159 LEU A N 1
ATOM 1221 C CA . LEU A 1 159 ? 35.503 1.553 -38.627 1.00 98.50 159 LEU A CA 1
ATOM 1222 C C . LEU A 1 159 ? 37.033 1.537 -38.499 1.00 98.50 159 LEU A C 1
ATOM 1224 O O . LEU A 1 159 ? 37.722 1.880 -39.458 1.00 98.50 159 LEU A O 1
ATOM 1228 N N . SER A 1 160 ? 37.572 1.098 -37.358 1.00 98.62 160 SER A N 1
ATOM 1229 C CA . SER A 1 160 ? 39.021 0.936 -37.181 1.00 98.62 160 SER A CA 1
ATOM 1230 C C . SER A 1 160 ? 39.611 -0.116 -38.130 1.00 98.62 160 SER A C 1
ATOM 1232 O O . SER A 1 160 ? 40.682 0.108 -38.692 1.00 98.62 160 SER A O 1
ATOM 1234 N N . GLY A 1 161 ? 38.884 -1.214 -38.377 1.00 98.38 161 GLY A N 1
ATOM 1235 C CA . GLY A 1 161 ? 39.261 -2.244 -39.346 1.00 98.38 161 GLY A CA 1
ATOM 1236 C C . GLY A 1 161 ? 39.316 -1.696 -40.772 1.00 98.38 161 GLY A C 1
ATOM 1237 O O . GLY A 1 161 ? 40.321 -1.863 -41.454 1.00 98.38 161 GLY A O 1
ATOM 1238 N N . CYS A 1 162 ? 38.297 -0.937 -41.182 1.00 98.56 162 CYS A N 1
ATOM 1239 C CA . CYS A 1 162 ? 38.269 -0.273 -42.486 1.00 98.56 162 CYS A CA 1
ATOM 1240 C C . CYS A 1 162 ? 39.442 0.702 -42.683 1.00 98.56 162 CYS A C 1
ATOM 1242 O O . CYS A 1 162 ? 39.991 0.781 -43.781 1.00 98.56 162 CYS A O 1
ATOM 1244 N N . TYR A 1 163 ? 39.836 1.451 -41.646 1.00 98.50 163 TYR A N 1
ATOM 1245 C CA . TYR A 1 163 ? 41.014 2.322 -41.727 1.00 98.50 163 TYR A CA 1
ATOM 1246 C C . TYR A 1 163 ? 42.307 1.524 -41.896 1.00 98.50 163 TYR A C 1
ATOM 1248 O O . TYR A 1 163 ? 43.123 1.885 -42.740 1.00 98.50 163 TYR A O 1
ATOM 1256 N N . ALA A 1 164 ? 42.468 0.416 -41.168 1.00 98.56 164 ALA A N 1
ATOM 1257 C CA . ALA A 1 164 ? 43.617 -0.465 -41.350 1.00 98.56 164 ALA A CA 1
ATOM 1258 C C . ALA A 1 164 ? 43.671 -1.038 -42.780 1.00 98.56 164 ALA A C 1
ATOM 1260 O O . ALA A 1 164 ? 44.730 -1.033 -43.405 1.00 98.56 164 ALA A O 1
ATOM 1261 N N . ASP A 1 165 ? 42.533 -1.457 -43.340 1.00 98.44 165 ASP A N 1
ATOM 1262 C CA . ASP A 1 165 ? 42.456 -1.935 -44.723 1.00 98.44 165 ASP A CA 1
ATOM 1263 C C . ASP A 1 165 ? 42.830 -0.834 -45.726 1.00 98.44 165 ASP A C 1
ATOM 1265 O O . ASP A 1 165 ? 43.617 -1.075 -46.644 1.00 98.44 165 ASP A O 1
ATOM 1269 N N . LEU A 1 166 ? 42.334 0.394 -45.540 1.00 98.38 166 LEU A N 1
ATOM 1270 C CA . LEU A 1 166 ? 42.718 1.542 -46.368 1.00 98.38 166 LEU A CA 1
ATOM 1271 C C . LEU A 1 166 ? 44.221 1.824 -46.300 1.00 98.38 166 LEU A C 1
ATOM 1273 O O . LEU A 1 166 ? 44.831 2.049 -47.346 1.00 98.38 166 LEU A O 1
ATOM 1277 N N . ASP A 1 167 ? 44.824 1.753 -45.114 1.00 98.56 167 ASP A N 1
ATOM 1278 C CA . ASP A 1 167 ? 46.267 1.924 -44.938 1.00 98.56 167 ASP A CA 1
ATOM 1279 C C . ASP A 1 167 ? 47.051 0.834 -45.688 1.00 98.56 167 ASP A C 1
ATOM 1281 O O . ASP A 1 167 ? 48.032 1.134 -46.377 1.00 98.56 167 ASP A O 1
ATOM 1285 N N . THR A 1 168 ? 46.595 -0.426 -45.642 1.00 98.56 168 THR A N 1
ATOM 1286 C CA . THR A 1 168 ? 47.220 -1.509 -46.423 1.00 98.56 168 THR A CA 1
ATOM 1287 C C . THR A 1 168 ? 47.079 -1.282 -47.929 1.00 98.56 168 THR A C 1
ATOM 1289 O O . THR A 1 168 ? 48.059 -1.411 -48.665 1.00 98.56 168 THR A O 1
ATOM 1292 N N . LEU A 1 169 ? 45.902 -0.869 -48.410 1.00 98.44 169 LEU A N 1
ATOM 1293 C CA . LEU A 1 169 ? 45.680 -0.554 -49.821 1.00 98.44 169 LEU A CA 1
ATOM 1294 C C . LEU A 1 169 ? 46.547 0.623 -50.268 1.00 98.44 169 LEU A C 1
ATOM 1296 O O . LEU A 1 169 ? 47.159 0.567 -51.335 1.00 98.44 169 LEU A O 1
ATOM 1300 N N . GLN A 1 170 ? 46.671 1.660 -49.445 1.00 98.50 170 GLN A N 1
ATOM 1301 C CA . GLN A 1 170 ? 47.528 2.803 -49.728 1.00 98.50 170 GLN A CA 1
ATOM 1302 C C . GLN A 1 170 ? 49.007 2.401 -49.802 1.00 98.50 170 GLN A C 1
ATOM 1304 O O . GLN A 1 170 ? 49.713 2.863 -50.703 1.00 98.50 170 GLN A O 1
ATOM 1309 N N . ALA A 1 171 ? 49.465 1.504 -48.924 1.00 98.31 171 ALA A N 1
ATOM 1310 C CA . ALA A 1 171 ? 50.812 0.942 -48.992 1.00 98.31 171 ALA A CA 1
ATOM 1311 C C . ALA A 1 171 ? 51.033 0.153 -50.296 1.00 98.31 171 ALA A C 1
ATOM 1313 O O .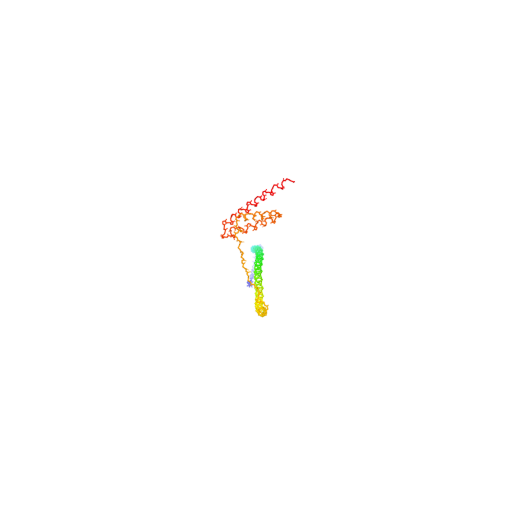 ALA A 1 171 ? 51.992 0.419 -51.021 1.00 98.31 171 ALA A O 1
ATOM 1314 N N . THR A 1 172 ? 50.104 -0.737 -50.672 1.00 98.56 172 THR A N 1
ATOM 1315 C CA . THR A 1 172 ? 50.211 -1.495 -51.937 1.00 98.56 172 THR A CA 1
ATOM 1316 C C . THR A 1 172 ? 50.185 -0.590 -53.172 1.00 98.56 172 THR A C 1
ATOM 1318 O O . THR A 1 172 ? 50.925 -0.816 -54.135 1.00 98.56 172 THR A O 1
ATOM 1321 N N . LEU A 1 173 ? 49.381 0.478 -53.148 1.00 98.44 173 LEU A N 1
ATOM 1322 C CA . LEU A 1 173 ? 49.338 1.471 -54.214 1.00 98.44 173 LEU A CA 1
ATOM 1323 C C . LEU A 1 173 ? 50.681 2.202 -54.328 1.00 98.44 173 LEU A C 1
ATOM 1325 O O . LEU A 1 173 ? 51.178 2.384 -55.442 1.00 98.44 173 LEU A O 1
ATOM 1329 N N . ALA A 1 174 ? 51.295 2.575 -53.203 1.00 98.38 174 ALA A N 1
ATOM 1330 C CA . ALA A 1 174 ? 52.612 3.204 -53.184 1.00 98.38 174 ALA A CA 1
ATOM 1331 C C . ALA A 1 174 ? 53.693 2.291 -53.793 1.00 98.38 174 ALA A C 1
ATOM 1333 O O . ALA A 1 174 ? 54.449 2.741 -54.659 1.00 98.38 174 ALA A O 1
ATOM 1334 N N . ASP A 1 175 ?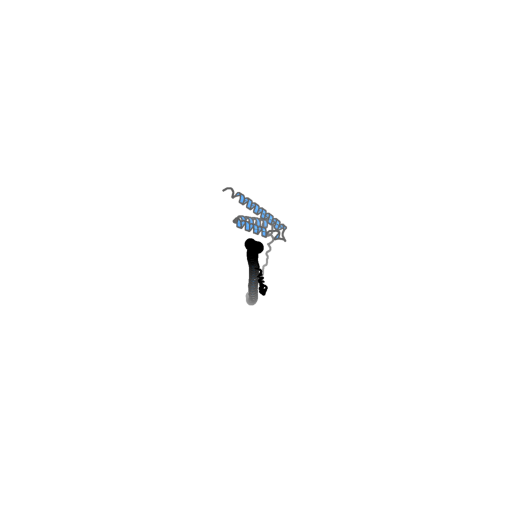 53.710 1.005 -53.435 1.00 98.44 175 ASP A N 1
ATOM 1335 C CA . ASP A 1 175 ? 54.639 0.018 -54.002 1.00 98.44 175 ASP A CA 1
ATOM 1336 C C . ASP A 1 175 ? 54.434 -0.164 -55.510 1.00 98.44 175 ASP A C 1
ATOM 1338 O O . ASP A 1 175 ? 55.391 -0.149 -56.293 1.00 98.44 175 ASP A O 1
ATOM 1342 N N . SER A 1 176 ? 53.175 -0.253 -55.951 1.00 98.12 176 SER A N 1
ATOM 1343 C CA . SER A 1 176 ? 52.844 -0.344 -57.376 1.00 98.12 176 SER A CA 1
ATOM 1344 C C . SER A 1 176 ? 53.315 0.894 -58.153 1.00 98.12 176 SER A C 1
ATOM 1346 O O . SER A 1 176 ? 53.858 0.776 -59.255 1.00 98.12 176 SER A O 1
ATOM 1348 N N . ALA A 1 177 ? 53.202 2.091 -57.565 1.00 98.00 177 ALA A N 1
ATOM 1349 C CA . ALA A 1 177 ? 53.669 3.332 -58.170 1.00 98.00 177 ALA A CA 1
ATOM 1350 C C . ALA A 1 177 ? 55.201 3.368 -58.294 1.00 98.00 177 ALA A C 1
ATOM 1352 O O . ALA A 1 177 ? 55.728 3.818 -59.320 1.00 98.00 177 ALA A O 1
ATOM 1353 N N . LEU A 1 178 ? 55.927 2.866 -57.288 1.00 98.12 178 LEU A N 1
ATOM 1354 C CA . LEU A 1 178 ? 57.382 2.698 -57.353 1.00 98.12 178 LEU A CA 1
ATOM 1355 C C . LEU A 1 178 ? 57.780 1.709 -58.456 1.00 98.12 178 LEU A C 1
ATOM 1357 O O . LEU A 1 178 ? 58.679 2.003 -59.249 1.00 98.12 178 LEU A O 1
ATOM 1361 N N . TYR A 1 179 ? 57.070 0.587 -58.570 1.00 98.31 179 TYR A N 1
ATOM 1362 C CA . TYR A 1 179 ? 57.307 -0.408 -59.612 1.00 98.31 179 TYR A CA 1
ATOM 1363 C C . TYR A 1 179 ? 57.070 0.150 -61.025 1.00 98.31 179 TYR A C 1
ATOM 1365 O O . TYR A 1 179 ? 57.912 -0.013 -61.910 1.00 98.31 179 TYR A O 1
ATOM 1373 N N . VAL A 1 180 ? 55.986 0.903 -61.243 1.00 98.19 180 VAL A N 1
ATOM 1374 C CA . VAL A 1 180 ? 55.721 1.570 -62.532 1.00 98.19 180 VAL A CA 1
ATOM 1375 C C . VAL A 1 180 ? 56.823 2.572 -62.880 1.00 98.19 180 VAL A C 1
ATOM 1377 O O . VAL A 1 180 ? 57.253 2.639 -64.033 1.00 98.19 180 VAL A O 1
ATOM 1380 N N . ARG A 1 181 ? 57.325 3.342 -61.905 1.00 97.62 181 ARG A N 1
ATOM 1381 C CA . ARG A 1 181 ? 58.467 4.251 -62.123 1.00 97.62 181 ARG A CA 1
ATOM 1382 C C . ARG A 1 181 ? 59.723 3.489 -62.534 1.00 97.62 181 ARG A C 1
ATOM 1384 O O . ARG A 1 181 ? 60.413 3.922 -63.456 1.00 97.62 181 ARG A O 1
ATOM 1391 N N . TYR A 1 182 ? 59.996 2.357 -61.889 1.00 98.06 182 TYR A N 1
ATOM 1392 C CA . TYR A 1 182 ? 61.107 1.481 -62.252 1.00 98.06 182 TYR A CA 1
ATOM 1393 C C . TYR A 1 182 ? 60.974 0.958 -63.690 1.00 98.06 182 TYR A C 1
ATOM 1395 O O . TYR A 1 182 ? 61.909 1.100 -64.478 1.00 98.06 182 TYR A O 1
ATOM 1403 N N . LEU A 1 183 ? 59.801 0.439 -64.070 1.00 97.94 183 LEU A N 1
ATOM 1404 C CA . LEU A 1 183 ? 59.544 -0.036 -65.432 1.00 97.94 183 LEU A CA 1
ATOM 1405 C C . LEU A 1 183 ? 59.687 1.077 -66.471 1.00 97.94 183 LEU A C 1
ATOM 1407 O O . LEU A 1 183 ? 60.336 0.873 -67.492 1.00 97.94 183 LEU A O 1
ATOM 1411 N N . ARG A 1 184 ? 59.145 2.273 -66.204 1.00 97.56 184 ARG A N 1
ATOM 1412 C CA . ARG A 1 184 ? 59.304 3.441 -67.088 1.00 97.56 184 ARG A CA 1
ATOM 1413 C C . ARG A 1 184 ? 60.770 3.815 -67.272 1.00 97.56 184 ARG A C 1
ATOM 1415 O O . ARG A 1 184 ? 61.200 4.033 -68.399 1.00 97.56 184 ARG A O 1
ATOM 1422 N N . LYS A 1 185 ? 61.550 3.846 -66.187 1.00 97.88 185 LYS A N 1
ATOM 1423 C CA . LYS A 1 185 ? 62.998 4.083 -66.260 1.00 97.88 185 LYS A CA 1
ATOM 1424 C C . LYS A 1 185 ? 63.679 3.024 -67.128 1.00 97.88 185 LYS A C 1
ATOM 1426 O O . LYS A 1 185 ? 64.483 3.369 -67.987 1.00 97.88 185 LYS A O 1
ATOM 1431 N N . ARG A 1 186 ? 63.328 1.750 -66.942 1.00 97.94 186 ARG A N 1
ATOM 1432 C CA . ARG A 1 186 ? 63.908 0.645 -67.708 1.00 97.94 186 ARG A CA 1
ATOM 1433 C C . ARG A 1 186 ? 63.546 0.698 -69.193 1.00 97.94 186 ARG A C 1
ATOM 1435 O O . ARG A 1 186 ? 64.409 0.440 -70.025 1.00 97.94 186 ARG A O 1
ATOM 1442 N N . LEU A 1 187 ? 62.305 1.051 -69.524 1.00 97.44 187 LEU A N 1
ATOM 1443 C CA . LEU A 1 187 ? 61.871 1.267 -70.905 1.00 97.44 187 LEU A CA 1
ATOM 1444 C C . LEU A 1 187 ? 62.667 2.399 -71.557 1.00 97.44 187 LEU A C 1
ATOM 1446 O O . LEU A 1 187 ? 63.230 2.180 -72.620 1.00 97.44 187 LEU A O 1
ATOM 1450 N N . LEU A 1 188 ? 62.821 3.544 -70.884 1.00 97.25 188 LEU A N 1
ATOM 1451 C CA . LEU A 1 188 ? 63.633 4.660 -71.387 1.00 97.25 188 LEU A CA 1
ATOM 1452 C C . LEU A 1 188 ? 65.106 4.271 -71.598 1.00 97.25 188 LEU A C 1
ATOM 1454 O O . LEU A 1 188 ? 65.717 4.668 -72.587 1.00 97.25 188 LEU A O 1
ATOM 1458 N N . GLU A 1 189 ? 65.691 3.479 -70.693 1.00 96.50 189 GLU A N 1
ATOM 1459 C CA . GLU A 1 189 ? 67.050 2.942 -70.864 1.00 96.50 189 GLU A CA 1
ATOM 1460 C C . GLU A 1 189 ? 67.167 2.061 -72.119 1.00 96.50 189 GLU A C 1
ATOM 1462 O O . GLU A 1 189 ? 68.142 2.175 -72.867 1.00 96.50 189 GLU A O 1
ATOM 1467 N N . LEU A 1 190 ? 66.176 1.196 -72.362 1.00 96.19 190 LEU A N 1
ATOM 1468 C CA . LEU A 1 190 ? 66.129 0.320 -73.534 1.00 96.19 190 LEU A CA 1
ATOM 1469 C C . LEU A 1 190 ? 65.865 1.100 -74.830 1.00 96.19 190 LEU A C 1
ATOM 1471 O O . LEU A 1 190 ? 66.530 0.841 -75.830 1.00 96.19 190 LEU A O 1
ATOM 1475 N N . GLU A 1 191 ? 64.961 2.080 -74.815 1.00 95.56 191 GLU A N 1
ATOM 1476 C CA . GLU A 1 191 ? 64.681 2.974 -75.945 1.00 95.56 191 GLU A CA 1
ATOM 1477 C C . GLU A 1 191 ? 65.912 3.795 -76.322 1.00 95.56 191 GLU A C 1
ATOM 1479 O O . GLU A 1 191 ? 66.260 3.866 -77.496 1.00 95.56 191 GLU A O 1
ATOM 1484 N N . LEU A 1 192 ? 66.636 4.356 -75.347 1.00 94.81 192 LEU A N 1
ATOM 1485 C CA . LEU A 1 192 ? 67.904 5.048 -75.599 1.00 94.81 192 LEU A CA 1
ATOM 1486 C C . LEU A 1 192 ? 68.960 4.109 -76.197 1.00 94.81 192 LEU A C 1
ATOM 1488 O O . LEU A 1 192 ? 69.719 4.514 -77.081 1.00 94.81 192 LEU A O 1
ATOM 1492 N N . ALA A 1 193 ? 69.026 2.857 -75.738 1.00 92.81 193 ALA A N 1
ATOM 1493 C CA . ALA A 1 193 ? 69.920 1.856 -76.314 1.00 92.81 193 ALA A CA 1
ATOM 1494 C C . ALA A 1 193 ? 69.536 1.511 -77.766 1.00 92.81 193 ALA A C 1
ATOM 1496 O O . ALA A 1 193 ? 70.414 1.468 -78.632 1.00 92.81 193 ALA A O 1
ATOM 1497 N N . ALA A 1 194 ? 68.243 1.339 -78.051 1.00 92.12 194 ALA A N 1
ATOM 1498 C CA . ALA A 1 194 ? 67.719 1.083 -79.390 1.00 92.12 194 ALA A CA 1
ATOM 1499 C C . ALA A 1 194 ? 67.893 2.292 -80.323 1.00 92.12 194 ALA A C 1
ATOM 1501 O O . ALA A 1 194 ? 68.350 2.124 -81.447 1.00 92.12 194 ALA A O 1
ATOM 1502 N N . ALA A 1 195 ? 67.631 3.516 -79.860 1.00 89.88 195 ALA A N 1
ATOM 1503 C CA . ALA A 1 195 ? 67.840 4.750 -80.616 1.00 89.88 195 ALA A CA 1
ATOM 1504 C C . ALA A 1 195 ? 69.316 4.943 -80.977 1.00 89.88 195 ALA A C 1
ATOM 1506 O O . ALA A 1 195 ? 69.634 5.305 -82.106 1.00 89.88 195 ALA A O 1
ATOM 1507 N N . ARG A 1 196 ? 70.247 4.623 -80.068 1.00 87.75 196 ARG A N 1
ATOM 1508 C CA . ARG A 1 196 ? 71.686 4.590 -80.386 1.00 87.75 196 ARG A CA 1
ATOM 1509 C C . ARG A 1 196 ? 72.023 3.550 -81.459 1.00 87.75 196 ARG A C 1
ATOM 1511 O O . ARG A 1 196 ? 72.923 3.787 -82.261 1.00 87.75 196 ARG A O 1
ATOM 1518 N N . GLN A 1 197 ? 71.326 2.414 -81.498 1.00 84.31 197 GLN A N 1
ATOM 1519 C CA . GLN A 1 197 ? 71.462 1.429 -82.579 1.00 84.31 197 GLN A CA 1
ATOM 1520 C C . GLN A 1 197 ? 70.805 1.904 -83.889 1.00 84.31 197 GLN A C 1
ATOM 1522 O O . GLN A 1 197 ? 71.383 1.717 -84.953 1.00 84.31 197 GLN A O 1
ATOM 1527 N N . GLN A 1 198 ? 69.652 2.572 -83.833 1.00 82.19 198 GLN A N 1
ATOM 1528 C CA . GLN A 1 198 ? 68.949 3.109 -85.001 1.00 82.19 198 GLN A CA 1
ATOM 1529 C C . GLN A 1 198 ? 69.627 4.344 -85.591 1.00 82.19 198 GLN A C 1
ATOM 1531 O O . GLN A 1 198 ? 69.657 4.474 -86.802 1.00 82.19 198 GLN A O 1
ATOM 1536 N N . GLN A 1 199 ? 70.246 5.221 -84.801 1.00 73.31 199 GLN A N 1
ATOM 1537 C CA . GLN A 1 199 ? 71.083 6.307 -85.329 1.00 73.31 199 GLN A CA 1
ATOM 1538 C C . GLN A 1 199 ? 72.312 5.770 -86.064 1.00 73.31 199 GLN A C 1
ATOM 1540 O O . GLN A 1 199 ? 72.790 6.398 -87.004 1.00 73.31 199 GLN A O 1
ATOM 1545 N N . ARG A 1 200 ? 72.788 4.573 -85.700 1.00 64.12 200 ARG A N 1
ATOM 1546 C CA . ARG A 1 200 ? 73.765 3.850 -86.523 1.00 64.12 200 ARG A CA 1
ATOM 1547 C C . ARG A 1 200 ? 73.154 3.296 -87.822 1.00 64.12 200 ARG A C 1
ATOM 1549 O O . ARG A 1 200 ? 73.915 3.001 -88.733 1.00 64.12 200 ARG A O 1
ATOM 1556 N N . ALA A 1 201 ? 71.828 3.171 -87.927 1.00 55.47 201 ALA A N 1
ATOM 1557 C CA . ALA A 1 201 ? 71.119 2.538 -89.046 1.00 55.47 201 ALA A CA 1
ATOM 1558 C C . ALA A 1 201 ? 70.252 3.477 -89.929 1.00 55.47 201 ALA A C 1
ATOM 1560 O O . ALA A 1 201 ? 69.929 3.090 -91.045 1.00 55.47 201 ALA A O 1
ATOM 1561 N N . GLY A 1 202 ? 69.870 4.684 -89.488 1.00 45.19 202 GLY A N 1
ATOM 1562 C CA . GLY A 1 202 ? 68.715 5.422 -90.037 1.00 45.19 202 GLY A CA 1
ATOM 1563 C C . GLY A 1 202 ? 68.863 6.945 -90.125 1.00 45.19 202 GLY A C 1
ATOM 1564 O O . GLY A 1 202 ? 67.913 7.671 -89.864 1.00 45.19 202 GLY A O 1
ATOM 1565 N N . GLY A 1 203 ? 70.034 7.461 -90.506 1.00 46.94 203 GLY A N 1
ATOM 1566 C CA . GLY A 1 203 ? 70.273 8.897 -90.742 1.00 46.94 203 GLY A CA 1
ATOM 1567 C C . GLY A 1 203 ? 69.547 9.523 -91.950 1.00 46.94 203 GLY A C 1
ATOM 1568 O O . GLY A 1 203 ? 70.073 10.469 -92.533 1.00 46.94 203 GLY A O 1
ATOM 1569 N N . LYS A 1 204 ? 68.383 9.018 -92.373 1.00 44.28 204 LYS A N 1
ATOM 1570 C CA . LYS A 1 204 ? 67.560 9.617 -93.435 1.00 44.28 204 LYS A CA 1
ATOM 1571 C C . LYS A 1 204 ? 66.078 9.441 -93.104 1.00 44.28 204 LYS A C 1
ATOM 1573 O O . LYS A 1 204 ? 65.656 8.325 -92.851 1.00 44.28 204 LYS A O 1
ATOM 1578 N N . GLU A 1 205 ? 65.342 10.548 -93.204 1.00 41.84 205 GLU A N 1
ATOM 1579 C CA . GLU A 1 205 ? 63.872 10.674 -93.171 1.00 41.84 205 GLU A CA 1
ATOM 1580 C C . GLU A 1 205 ? 63.208 10.809 -91.785 1.00 41.84 205 GLU A C 1
ATOM 1582 O O . GLU A 1 205 ? 62.896 9.818 -91.137 1.00 41.84 205 GLU A O 1
ATOM 1587 N N . ALA A 1 206 ? 62.929 12.059 -91.368 1.00 35.25 206 ALA A N 1
ATOM 1588 C CA . ALA A 1 206 ? 61.568 12.539 -91.045 1.00 35.25 206 ALA A CA 1
ATOM 1589 C C . ALA A 1 206 ? 61.556 13.946 -90.394 1.00 35.25 206 ALA A C 1
ATOM 1591 O O . ALA A 1 206 ? 62.106 14.146 -89.316 1.00 35.25 206 ALA A O 1
ATOM 1592 N N . GLU A 1 207 ? 60.820 14.889 -90.993 1.00 37.59 207 GLU A N 1
ATOM 1593 C CA . GLU A 1 207 ? 60.206 16.048 -90.318 1.00 37.59 207 GLU A CA 1
ATOM 1594 C C . GLU A 1 207 ? 58.838 16.330 -90.972 1.00 37.59 207 GLU A C 1
ATOM 1596 O O . GLU A 1 207 ? 58.804 16.570 -92.179 1.00 37.59 207 GLU A O 1
ATOM 1601 N N . ARG A 1 208 ? 57.733 16.338 -90.196 1.00 34.34 208 ARG A N 1
ATOM 1602 C CA . ARG A 1 208 ? 56.706 17.420 -90.137 1.00 34.34 208 ARG A CA 1
ATOM 1603 C C . ARG A 1 208 ? 55.341 17.020 -89.536 1.00 34.34 208 ARG A C 1
ATOM 1605 O O . ARG A 1 208 ? 54.771 16.005 -89.911 1.00 34.34 208 ARG A O 1
ATOM 1612 N N . GLY A 1 209 ? 54.776 17.977 -88.775 1.00 32.28 209 GLY A N 1
ATOM 1613 C CA . GLY A 1 209 ? 53.329 18.273 -88.598 1.00 32.28 209 GLY A CA 1
ATOM 1614 C C . GLY A 1 209 ? 52.694 17.699 -87.319 1.00 32.28 209 GLY A C 1
ATOM 1615 O O . GLY A 1 209 ? 52.742 16.493 -87.147 1.00 32.28 209 GLY A O 1
ATOM 1616 N N . SER A 1 210 ? 52.161 18.418 -86.313 1.00 41.25 210 SER A N 1
ATOM 1617 C CA . SER A 1 210 ? 51.447 19.711 -86.109 1.00 41.25 210 SER A CA 1
ATOM 1618 C C . SER A 1 210 ? 49.922 19.739 -86.387 1.00 41.25 210 SER A C 1
ATOM 1620 O O . SER A 1 210 ? 49.460 19.255 -87.417 1.00 41.25 210 SER A O 1
ATOM 1622 N N . SER A 1 211 ? 49.197 20.447 -85.494 1.00 35.53 211 SER A N 1
ATOM 1623 C CA . SER A 1 211 ? 47.751 20.798 -85.409 1.00 35.53 211 SER A CA 1
ATOM 1624 C C . SER A 1 211 ? 46.836 19.775 -84.703 1.00 35.53 211 SER A C 1
ATOM 1626 O O . SER A 1 211 ? 47.047 18.580 -84.834 1.00 35.53 211 SER A O 1
ATOM 1628 N N . GLY A 1 212 ? 45.826 20.112 -83.886 1.00 42.81 212 GLY A N 1
ATOM 1629 C CA . GLY A 1 212 ? 45.134 21.364 -83.541 1.00 42.81 212 GLY A CA 1
ATOM 1630 C C . GLY A 1 212 ? 43.620 21.066 -83.473 1.00 42.81 212 GLY A C 1
ATOM 1631 O O . GLY A 1 212 ? 43.064 20.665 -84.486 1.00 42.81 212 GLY A O 1
ATOM 1632 N N . SER A 1 213 ? 42.942 21.199 -82.320 1.00 36.69 213 SER A N 1
ATOM 1633 C CA . SER A 1 213 ? 41.490 20.918 -82.207 1.00 36.69 213 SER A CA 1
ATOM 1634 C C . SER A 1 213 ? 40.805 21.812 -81.169 1.00 36.69 213 SER A C 1
ATOM 1636 O O . SER A 1 213 ? 40.947 21.605 -79.965 1.00 36.69 213 SER A O 1
ATOM 1638 N N . ALA A 1 214 ? 40.045 22.793 -81.661 1.00 39.72 214 ALA A N 1
ATOM 1639 C CA . ALA A 1 214 ? 39.153 23.671 -80.911 1.00 39.72 214 ALA A CA 1
ATOM 1640 C C . ALA A 1 214 ? 37.708 23.429 -81.379 1.00 39.72 214 ALA A C 1
ATOM 1642 O O . ALA A 1 214 ? 37.455 23.399 -82.582 1.00 39.72 214 ALA A O 1
ATOM 1643 N N . GLY A 1 215 ? 36.768 23.263 -80.444 1.00 44.88 215 GLY A N 1
ATOM 1644 C CA . GLY A 1 215 ? 35.344 23.118 -80.763 1.00 44.88 215 GLY A CA 1
ATOM 1645 C C . GLY A 1 215 ? 34.517 22.554 -79.609 1.00 44.88 215 GLY A C 1
ATOM 1646 O O . GLY A 1 215 ? 34.143 21.388 -79.642 1.00 44.88 215 GLY A O 1
ATOM 1647 N N . ALA A 1 216 ? 34.235 23.363 -78.584 1.00 49.09 216 ALA A N 1
ATOM 1648 C CA . ALA A 1 216 ? 33.345 22.975 -77.486 1.00 49.09 216 ALA A CA 1
ATOM 1649 C C . ALA A 1 216 ? 32.699 24.204 -76.821 1.00 49.09 216 ALA A C 1
ATOM 1651 O O . ALA A 1 216 ? 32.938 24.475 -75.652 1.00 49.09 216 ALA A O 1
ATOM 1652 N N . GLU A 1 217 ? 31.894 24.976 -77.557 1.00 47.16 217 GLU A N 1
ATOM 1653 C CA . GLU A 1 217 ? 31.202 26.142 -76.974 1.00 47.16 217 GLU A CA 1
ATOM 1654 C C . GLU A 1 217 ? 29.772 26.337 -77.519 1.00 47.16 217 GLU A C 1
ATOM 1656 O O . GLU A 1 217 ? 29.324 27.446 -77.779 1.00 47.16 217 GLU A O 1
ATOM 1661 N N . ALA A 1 218 ? 29.028 25.237 -77.711 1.00 49.69 218 ALA A N 1
ATOM 1662 C CA . ALA A 1 218 ? 27.624 25.270 -78.162 1.00 49.69 218 ALA A CA 1
ATOM 1663 C C . ALA A 1 218 ? 26.649 24.428 -77.300 1.00 49.69 218 ALA A C 1
ATOM 1665 O O . ALA A 1 218 ? 25.488 24.259 -77.666 1.00 49.69 218 ALA A O 1
ATOM 1666 N N . ALA A 1 219 ? 27.087 23.896 -76.150 1.00 56.31 219 ALA A N 1
ATOM 1667 C CA . ALA A 1 219 ? 26.334 22.897 -75.374 1.00 56.31 219 ALA A CA 1
ATOM 1668 C C . ALA A 1 219 ? 25.346 23.456 -74.320 1.00 56.31 219 ALA A C 1
ATOM 1670 O O . ALA A 1 219 ? 24.625 22.675 -73.705 1.00 56.31 219 ALA A O 1
ATOM 1671 N N . PHE A 1 220 ? 25.264 24.779 -74.117 1.00 58.78 220 PHE A N 1
ATOM 1672 C CA . PHE A 1 220 ? 24.484 25.392 -73.021 1.00 58.78 220 PHE A CA 1
ATOM 1673 C C . PHE A 1 220 ? 23.450 26.439 -73.476 1.00 58.78 220 PHE A C 1
ATOM 1675 O O . PHE A 1 220 ? 23.207 27.426 -72.787 1.00 58.78 220 PHE A O 1
ATOM 1682 N N . SER A 1 221 ? 22.810 26.252 -74.634 1.00 75.94 221 SER A N 1
ATOM 1683 C CA . SER A 1 221 ? 21.670 27.099 -75.011 1.00 75.94 221 SER A CA 1
ATOM 1684 C C . SER A 1 221 ? 20.388 26.649 -74.291 1.00 75.94 221 SER A C 1
ATOM 1686 O O . SER A 1 221 ? 20.075 25.458 -74.230 1.00 75.94 221 SER A O 1
ATOM 1688 N N . LEU A 1 222 ? 19.604 27.604 -73.772 1.00 76.25 222 LEU A N 1
ATOM 1689 C CA . LEU A 1 222 ? 18.309 27.359 -73.108 1.00 76.25 222 LEU A CA 1
ATOM 1690 C C . LEU A 1 222 ? 17.345 26.510 -73.960 1.00 76.25 222 LEU A C 1
ATOM 1692 O O . LEU A 1 222 ? 16.572 25.715 -73.426 1.00 76.25 222 LEU A O 1
ATOM 1696 N N . GLY A 1 223 ? 17.425 26.634 -75.289 1.00 82.25 223 GLY A N 1
ATOM 1697 C CA . GLY A 1 223 ? 16.653 25.818 -76.229 1.00 82.25 223 GLY A CA 1
ATOM 1698 C C . GLY A 1 223 ? 17.019 24.331 -76.192 1.00 82.25 223 GLY A C 1
ATOM 1699 O O . GLY A 1 223 ? 16.122 23.489 -76.190 1.00 82.25 223 GLY A O 1
ATOM 1700 N N . SER A 1 224 ? 18.312 24.003 -76.086 1.00 83.12 224 SER A N 1
ATOM 1701 C CA . SER A 1 224 ? 18.789 22.620 -75.931 1.00 83.12 224 SER A CA 1
ATOM 1702 C C . SER A 1 224 ? 18.304 22.011 -74.611 1.00 83.12 224 SER A C 1
ATOM 1704 O O . SER A 1 224 ? 17.825 20.880 -74.567 1.00 83.12 224 SER A O 1
ATOM 1706 N N . ILE A 1 225 ? 18.328 22.807 -73.539 1.00 84.19 225 ILE A N 1
ATOM 1707 C CA . ILE A 1 225 ? 17.910 22.375 -72.201 1.00 84.19 225 ILE A CA 1
ATOM 1708 C C . ILE A 1 225 ? 16.394 22.153 -72.148 1.00 84.19 225 ILE A C 1
ATOM 1710 O O . ILE A 1 225 ? 15.951 21.122 -71.644 1.00 84.19 225 ILE A O 1
ATOM 1714 N N . ARG A 1 226 ? 15.590 23.048 -72.744 1.00 88.69 226 ARG A N 1
ATOM 1715 C CA . ARG A 1 226 ? 14.139 22.847 -72.887 1.00 88.69 226 ARG A CA 1
ATOM 1716 C C . ARG A 1 226 ? 13.828 21.554 -73.646 1.00 88.69 226 ARG A C 1
ATOM 1718 O O . ARG A 1 226 ? 12.991 20.792 -73.177 1.00 88.69 226 ARG A O 1
ATOM 1725 N N . ALA A 1 227 ? 14.515 21.293 -74.761 1.00 87.12 227 ALA A N 1
ATOM 1726 C CA . ALA A 1 227 ? 14.321 20.076 -75.552 1.00 87.12 227 ALA A CA 1
ATOM 1727 C C . ALA A 1 227 ? 14.709 18.800 -74.781 1.00 87.12 227 ALA A C 1
ATOM 1729 O O . ALA A 1 227 ? 13.998 17.799 -74.842 1.00 87.12 227 ALA A O 1
ATOM 1730 N N . ALA A 1 228 ? 15.800 18.839 -74.012 1.00 88.50 228 ALA A N 1
ATOM 1731 C CA . ALA A 1 228 ? 16.218 17.718 -73.173 1.00 88.50 228 ALA A CA 1
ATOM 1732 C C . ALA A 1 228 ? 15.222 17.442 -72.032 1.00 88.50 228 ALA A C 1
ATOM 1734 O O . ALA A 1 228 ? 14.929 16.287 -71.730 1.00 88.50 228 ALA A O 1
ATOM 1735 N N . ILE A 1 229 ? 14.666 18.492 -71.416 1.00 89.19 229 ILE A N 1
ATOM 1736 C CA . ILE A 1 229 ? 13.654 18.363 -70.360 1.00 89.19 229 ILE A CA 1
ATOM 1737 C C . ILE A 1 229 ? 12.357 17.783 -70.923 1.00 89.19 229 ILE A C 1
ATOM 1739 O O . ILE A 1 229 ? 11.813 16.850 -70.339 1.00 89.19 229 ILE A O 1
ATOM 1743 N N . THR A 1 230 ? 11.863 18.289 -72.056 1.00 89.75 230 THR A N 1
ATOM 1744 C CA . THR A 1 230 ? 10.639 17.756 -72.670 1.00 89.75 230 THR A CA 1
ATOM 1745 C C . THR A 1 230 ? 10.822 16.309 -73.123 1.00 89.75 230 THR A C 1
ATOM 1747 O O . THR A 1 230 ? 9.909 15.509 -72.929 1.00 89.75 230 THR A O 1
ATOM 1750 N N . ALA A 1 231 ? 12.001 15.942 -73.640 1.00 90.56 231 ALA A N 1
ATOM 1751 C CA . ALA A 1 231 ? 12.341 14.555 -73.958 1.00 90.56 231 ALA A CA 1
ATOM 1752 C C . ALA A 1 231 ? 12.333 13.659 -72.706 1.00 90.56 231 ALA A C 1
ATOM 1754 O O . ALA A 1 231 ? 11.658 12.634 -72.697 1.00 90.56 231 ALA A O 1
ATOM 1755 N N . ALA A 1 232 ? 12.982 14.076 -71.614 1.00 90.06 232 ALA A N 1
ATOM 1756 C CA . ALA A 1 232 ? 13.004 13.315 -70.360 1.00 90.06 232 ALA A CA 1
ATOM 1757 C C . ALA A 1 232 ? 11.604 13.152 -69.732 1.00 90.06 232 ALA A C 1
ATOM 1759 O O . ALA A 1 232 ? 11.280 12.107 -69.164 1.00 90.06 232 ALA A O 1
ATOM 1760 N N . VAL A 1 233 ? 10.754 14.178 -69.842 1.00 89.75 233 VAL A N 1
ATOM 1761 C CA . VAL A 1 233 ? 9.357 14.139 -69.380 1.00 89.75 233 VAL A CA 1
ATOM 1762 C C . VAL A 1 233 ? 8.522 13.195 -70.260 1.00 89.75 233 VAL A C 1
ATOM 1764 O O . VAL A 1 233 ? 7.739 12.409 -69.728 1.00 89.75 233 VAL A O 1
ATOM 1767 N N . ALA A 1 234 ? 8.728 13.196 -71.581 1.00 88.75 234 ALA A N 1
ATOM 1768 C CA . ALA A 1 234 ? 8.084 12.259 -72.504 1.00 88.75 234 ALA A CA 1
ATOM 1769 C C . ALA A 1 234 ? 8.527 10.800 -72.273 1.00 88.75 234 ALA A C 1
ATOM 1771 O O . ALA A 1 234 ? 7.694 9.895 -72.283 1.00 88.75 234 ALA A O 1
ATOM 1772 N N . GLU A 1 235 ? 9.807 10.558 -71.980 1.00 89.38 235 GLU A N 1
ATOM 1773 C CA . GLU A 1 235 ? 10.308 9.232 -71.593 1.00 89.38 235 GLU A CA 1
ATOM 1774 C C . GLU A 1 235 ? 9.679 8.740 -70.284 1.00 89.38 235 GLU A C 1
ATOM 1776 O O . GLU A 1 235 ? 9.303 7.574 -70.173 1.00 89.38 235 GLU A O 1
ATOM 1781 N N . ALA A 1 236 ? 9.506 9.623 -69.294 1.00 89.38 236 ALA A N 1
ATOM 1782 C CA . ALA A 1 236 ? 8.798 9.277 -68.064 1.00 89.38 236 ALA A CA 1
ATOM 1783 C C . ALA A 1 236 ? 7.320 8.934 -68.327 1.00 89.38 236 ALA A C 1
ATOM 1785 O O . ALA A 1 236 ? 6.768 8.065 -67.650 1.00 89.38 236 ALA A O 1
ATOM 1786 N N . ALA A 1 237 ? 6.687 9.571 -69.320 1.00 87.94 237 ALA A N 1
ATOM 1787 C CA . ALA A 1 237 ? 5.314 9.273 -69.727 1.00 87.94 237 ALA A CA 1
ATOM 1788 C C . ALA A 1 237 ? 5.157 7.850 -70.290 1.00 87.94 237 ALA A C 1
ATOM 1790 O O . ALA A 1 237 ? 4.120 7.224 -70.073 1.00 87.94 237 ALA A O 1
ATOM 1791 N N . ALA A 1 238 ? 6.186 7.320 -70.959 1.00 87.94 238 ALA A N 1
ATOM 1792 C CA . ALA A 1 238 ? 6.188 5.957 -71.495 1.00 87.94 238 ALA A CA 1
ATOM 1793 C C . ALA A 1 238 ? 6.278 4.870 -70.404 1.00 87.94 238 ALA A C 1
ATOM 1795 O O . ALA A 1 238 ? 5.938 3.715 -70.653 1.00 87.94 238 ALA A O 1
ATOM 1796 N N . CYS A 1 239 ? 6.710 5.224 -69.189 1.00 87.94 239 CYS A N 1
ATOM 1797 C CA . CYS A 1 239 ? 6.739 4.316 -68.044 1.00 87.94 239 CYS A CA 1
ATOM 1798 C C . CYS A 1 239 ? 5.367 4.217 -67.346 1.00 87.94 239 CYS A C 1
ATOM 1800 O O . CYS A 1 239 ? 4.489 5.076 -67.502 1.00 87.94 239 CYS A O 1
ATOM 1802 N N . GLY A 1 240 ? 5.201 3.171 -66.528 1.00 87.19 240 GLY A N 1
ATOM 1803 C CA . GLY A 1 240 ? 4.013 2.977 -65.690 1.00 87.19 240 GLY A CA 1
ATOM 1804 C C . GLY A 1 240 ? 3.795 4.123 -64.693 1.00 87.19 240 GLY A C 1
ATOM 1805 O O . GLY A 1 240 ? 4.727 4.849 -64.348 1.00 87.19 240 GLY A O 1
ATOM 1806 N N . GLU A 1 241 ? 2.559 4.293 -64.217 1.00 86.88 241 GLU A N 1
ATOM 1807 C CA . GLU A 1 241 ? 2.126 5.471 -63.444 1.00 86.88 241 GLU A CA 1
ATOM 1808 C C . GLU A 1 241 ? 2.987 5.747 -62.192 1.00 86.88 241 GLU A C 1
ATOM 1810 O O . GLU A 1 241 ? 3.362 6.891 -61.925 1.00 86.88 241 GLU A O 1
ATOM 1815 N N . GLU A 1 242 ? 3.369 4.700 -61.460 1.00 84.31 242 GLU A N 1
ATOM 1816 C CA . GLU A 1 242 ? 4.210 4.807 -60.259 1.00 84.31 242 GLU A CA 1
ATOM 1817 C C . GLU A 1 242 ? 5.663 5.199 -60.577 1.00 84.31 242 GLU A C 1
ATOM 1819 O O . GLU A 1 242 ? 6.265 6.030 -59.892 1.00 84.31 242 GLU A O 1
ATOM 1824 N N . GLU A 1 243 ? 6.243 4.648 -61.644 1.00 87.69 243 GLU A N 1
ATOM 1825 C CA . GLU A 1 243 ? 7.610 4.973 -62.066 1.00 87.69 243 GLU A CA 1
ATOM 1826 C C . GLU A 1 243 ? 7.697 6.366 -62.689 1.00 87.69 243 GLU A C 1
ATOM 1828 O O . GLU A 1 243 ? 8.655 7.102 -62.440 1.00 87.69 243 GLU A O 1
ATOM 1833 N N . ARG A 1 244 ? 6.658 6.767 -63.426 1.00 91.19 244 ARG A N 1
ATOM 1834 C CA . ARG A 1 244 ? 6.487 8.115 -63.967 1.00 91.19 244 ARG A CA 1
ATOM 1835 C C . ARG A 1 244 ? 6.513 9.157 -62.855 1.00 91.19 244 ARG A C 1
ATOM 1837 O O . ARG A 1 244 ? 7.331 10.075 -62.902 1.00 91.19 244 ARG A O 1
ATOM 1844 N N . LYS A 1 245 ? 5.690 8.983 -61.811 1.00 90.75 245 LYS A N 1
ATOM 1845 C CA . LYS A 1 245 ? 5.655 9.887 -60.645 1.00 90.75 245 LYS A CA 1
ATOM 1846 C C . LYS A 1 245 ? 7.020 9.971 -59.956 1.00 90.75 245 LYS A C 1
ATOM 1848 O O . LYS A 1 245 ? 7.453 11.065 -59.593 1.00 90.75 245 LYS A O 1
ATOM 1853 N N . LYS A 1 246 ? 7.731 8.846 -59.812 1.00 92.56 246 LYS A N 1
ATOM 1854 C CA . LYS A 1 246 ? 9.084 8.820 -59.226 1.00 92.56 246 LYS A CA 1
ATOM 1855 C C . LYS A 1 246 ? 10.104 9.585 -60.075 1.00 92.56 246 LYS A C 1
ATOM 1857 O O . LYS A 1 246 ? 10.845 10.399 -59.525 1.00 92.56 246 LYS A O 1
ATOM 1862 N N . ARG A 1 247 ? 10.128 9.378 -61.397 1.00 92.06 247 ARG A N 1
ATOM 1863 C CA . ARG A 1 247 ? 11.062 10.065 -62.310 1.00 92.06 247 ARG A CA 1
ATOM 1864 C C . ARG A 1 247 ? 10.790 11.567 -62.400 1.00 92.06 247 ARG A C 1
ATOM 1866 O O . ARG A 1 247 ? 11.733 12.351 -62.343 1.00 92.06 247 ARG A O 1
ATOM 1873 N N . VAL A 1 248 ? 9.520 11.973 -62.448 1.00 91.25 248 VAL A N 1
ATOM 1874 C CA . VAL A 1 248 ? 9.127 13.393 -62.445 1.00 91.25 248 VAL A CA 1
ATOM 1875 C C . VAL A 1 248 ? 9.535 14.076 -61.136 1.00 91.25 248 VAL A C 1
ATOM 1877 O O . VAL A 1 248 ? 10.161 15.134 -61.175 1.00 91.25 248 VAL A O 1
ATOM 1880 N N . ARG A 1 249 ? 9.284 13.450 -59.975 1.00 93.00 249 ARG A N 1
ATOM 1881 C CA . ARG A 1 249 ? 9.723 13.991 -58.673 1.00 93.00 249 ARG A CA 1
ATOM 1882 C C . ARG A 1 249 ? 11.244 14.111 -58.574 1.00 93.00 249 ARG A C 1
ATOM 1884 O O . ARG A 1 249 ? 11.742 15.110 -58.062 1.00 93.00 249 ARG A O 1
ATOM 1891 N N . ALA A 1 250 ? 11.987 13.125 -59.076 1.00 93.38 250 ALA A N 1
ATOM 1892 C CA . ALA A 1 250 ? 13.448 13.180 -59.101 1.00 93.38 250 ALA A CA 1
ATOM 1893 C C . ALA A 1 250 ? 13.964 14.339 -59.974 1.00 93.38 250 ALA A C 1
ATOM 1895 O O . ALA A 1 250 ? 14.896 15.041 -59.579 1.00 93.38 250 ALA A O 1
ATOM 1896 N N . LEU A 1 251 ? 13.327 14.582 -61.125 1.00 92.62 251 LEU A N 1
ATOM 1897 C CA . LEU A 1 251 ? 13.660 15.698 -62.011 1.00 92.62 251 LEU A CA 1
ATOM 1898 C C . LEU A 1 251 ? 13.366 17.057 -61.350 1.00 92.62 251 LEU A C 1
ATOM 1900 O O . LEU A 1 251 ? 14.213 17.946 -61.392 1.00 92.62 251 LEU A O 1
ATOM 1904 N N . GLN A 1 252 ? 12.217 17.195 -60.679 1.00 92.56 252 GLN A N 1
ATOM 1905 C CA . GLN A 1 252 ? 11.846 18.406 -59.935 1.00 92.56 252 GLN A CA 1
ATOM 1906 C C . GLN A 1 252 ? 12.805 18.690 -58.772 1.00 92.56 252 GLN A C 1
ATOM 1908 O O . GLN A 1 252 ? 13.209 19.832 -58.577 1.00 92.56 252 GLN A O 1
ATOM 1913 N N . LEU A 1 253 ? 13.217 17.663 -58.022 1.00 93.94 253 LEU A N 1
ATOM 1914 C CA . LEU A 1 253 ? 14.171 17.821 -56.920 1.00 93.94 253 LEU A CA 1
ATOM 1915 C C . LEU A 1 253 ? 15.563 18.228 -57.410 1.00 93.94 253 LEU A C 1
ATOM 1917 O O . LEU A 1 253 ? 16.213 19.060 -56.779 1.00 93.94 253 LEU A O 1
ATOM 1921 N N . ARG A 1 254 ? 16.015 17.674 -58.543 1.00 93.31 254 ARG A N 1
ATOM 1922 C CA . ARG A 1 254 ? 17.319 18.002 -59.135 1.00 93.31 254 ARG A CA 1
ATOM 1923 C C . ARG A 1 254 ? 17.403 19.466 -59.574 1.00 93.31 254 ARG A C 1
ATOM 1925 O O . ARG A 1 254 ? 18.456 20.077 -59.424 1.00 93.31 254 ARG A O 1
ATOM 1932 N N . TRP A 1 255 ? 16.304 20.019 -60.083 1.00 92.88 255 TRP A N 1
ATOM 1933 C CA . TRP A 1 255 ? 16.226 21.399 -60.573 1.00 92.88 255 TRP A CA 1
ATOM 1934 C C . TRP A 1 255 ? 15.555 22.371 -59.594 1.00 92.88 255 TRP A C 1
ATOM 1936 O O . TRP A 1 255 ? 15.254 23.501 -59.963 1.00 92.88 255 TRP A O 1
ATOM 1946 N N . HIS A 1 256 ? 15.349 21.968 -58.338 1.00 92.94 256 HIS A N 1
ATOM 1947 C CA . HIS A 1 256 ? 14.728 22.824 -57.332 1.00 92.94 256 HIS A CA 1
ATOM 1948 C C . HIS A 1 256 ? 15.636 24.027 -56.997 1.00 92.94 256 HIS A C 1
ATOM 1950 O O . HIS A 1 256 ? 16.850 23.832 -56.842 1.00 92.94 256 HIS A O 1
ATOM 1956 N N . PRO A 1 257 ? 15.093 25.250 -56.824 1.00 92.75 257 PRO A N 1
ATOM 1957 C CA . PRO A 1 257 ? 15.897 26.442 -56.526 1.00 92.75 257 PRO A CA 1
ATOM 1958 C C . PRO A 1 257 ? 16.712 26.313 -55.229 1.00 92.75 257 PRO A C 1
ATOM 1960 O O . PRO A 1 257 ? 17.851 26.760 -55.175 1.00 92.75 257 PRO A O 1
ATOM 1963 N N . ASP A 1 258 ? 16.182 25.612 -54.222 1.00 93.75 258 ASP A N 1
ATOM 1964 C CA . ASP A 1 258 ? 16.877 25.336 -52.948 1.00 93.75 258 ASP A CA 1
ATOM 1965 C C . ASP A 1 258 ? 18.131 24.452 -53.109 1.00 93.75 258 ASP A C 1
ATOM 1967 O O . ASP A 1 258 ? 19.113 24.598 -52.388 1.00 93.75 258 ASP A O 1
ATOM 1971 N N . LYS A 1 259 ? 18.133 23.537 -54.090 1.00 91.69 259 LYS A N 1
ATOM 1972 C CA . LYS A 1 259 ? 19.284 22.661 -54.370 1.00 91.69 259 LYS A CA 1
ATOM 1973 C C . LYS A 1 259 ? 20.314 23.314 -55.291 1.00 91.69 259 LYS A C 1
ATOM 1975 O O . LYS A 1 259 ? 21.429 22.809 -55.390 1.00 91.69 259 LYS A O 1
ATOM 1980 N N . ASN A 1 260 ? 19.961 24.434 -55.928 1.00 86.69 260 ASN A N 1
ATOM 1981 C CA . ASN A 1 260 ? 20.797 25.148 -56.892 1.00 86.69 260 ASN A CA 1
ATOM 1982 C C . ASN A 1 260 ? 20.914 26.644 -56.527 1.00 86.69 260 ASN A C 1
ATOM 1984 O O . ASN A 1 260 ? 20.479 27.498 -57.302 1.00 86.69 260 ASN A O 1
ATOM 1988 N N . PRO A 1 261 ? 21.530 26.991 -55.378 1.00 83.31 261 PRO A N 1
ATOM 1989 C CA . PRO A 1 261 ? 21.561 28.367 -54.866 1.00 83.31 261 PRO A CA 1
ATOM 1990 C C . PRO A 1 261 ? 22.354 29.351 -55.743 1.00 83.31 261 PRO A C 1
ATOM 1992 O O . PRO A 1 261 ? 22.184 30.557 -55.618 1.00 83.31 261 PRO A O 1
ATOM 1995 N N . VAL A 1 262 ? 23.218 28.854 -56.635 1.00 86.69 262 VAL A N 1
ATOM 1996 C CA . VAL A 1 262 ? 24.033 29.678 -57.548 1.00 86.69 262 VAL A CA 1
ATOM 1997 C C . VAL A 1 262 ? 23.260 30.079 -58.811 1.00 86.69 262 VAL A C 1
ATOM 1999 O O . VAL A 1 262 ? 23.563 31.096 -59.423 1.00 86.69 262 VAL A O 1
ATOM 2002 N N . LEU A 1 263 ? 22.254 29.294 -59.206 1.00 88.69 263 LEU A N 1
ATOM 2003 C CA . LEU A 1 263 ? 21.501 29.458 -60.453 1.00 88.69 263 LEU A CA 1
ATOM 2004 C C . LEU A 1 263 ? 19.996 29.466 -60.164 1.00 88.69 263 LEU A C 1
ATOM 2006 O O . LEU A 1 263 ? 19.229 28.763 -60.817 1.00 88.69 263 LEU A O 1
ATOM 2010 N N . THR A 1 264 ? 19.572 30.225 -59.154 1.00 88.62 264 THR A N 1
ATOM 2011 C CA . THR A 1 264 ? 18.186 30.227 -58.663 1.00 88.62 264 THR A CA 1
ATOM 2012 C C . THR A 1 264 ? 17.191 30.639 -59.744 1.00 88.62 264 THR A C 1
ATOM 2014 O O . THR A 1 264 ? 16.229 29.914 -59.974 1.00 88.62 264 THR A O 1
ATOM 2017 N N . GLU A 1 265 ? 17.445 31.735 -60.461 1.00 89.75 265 GLU A N 1
ATOM 2018 C CA . GLU A 1 265 ? 16.588 32.215 -61.558 1.00 89.75 265 GLU A CA 1
ATOM 2019 C C . GLU A 1 265 ? 16.453 31.154 -62.662 1.00 89.75 265 GLU A C 1
ATOM 2021 O O . GLU A 1 265 ? 15.350 30.768 -63.050 1.00 89.75 265 GLU A O 1
ATOM 2026 N N . PHE A 1 266 ? 17.573 30.560 -63.071 1.00 89.38 266 PHE A N 1
ATOM 2027 C CA . PHE A 1 266 ? 17.596 29.496 -64.073 1.00 89.38 266 PHE A CA 1
ATOM 2028 C C . PHE A 1 266 ? 16.863 28.226 -63.607 1.00 89.38 266 PHE A C 1
ATOM 2030 O O . PHE A 1 266 ? 16.077 27.636 -64.348 1.00 89.38 266 PHE A O 1
ATOM 2037 N N . ALA A 1 267 ? 17.068 27.814 -62.354 1.00 90.12 267 ALA A N 1
ATOM 2038 C CA . ALA A 1 267 ? 16.380 26.685 -61.738 1.00 90.12 267 ALA A CA 1
ATOM 2039 C C . ALA A 1 267 ? 14.864 26.928 -61.642 1.00 90.12 267 ALA A C 1
ATOM 2041 O O . ALA A 1 267 ? 14.076 26.005 -61.868 1.00 90.12 267 ALA A O 1
ATOM 2042 N N . THR A 1 268 ? 14.432 28.169 -61.378 1.00 91.50 268 THR A N 1
ATOM 2043 C CA . THR A 1 268 ? 13.006 28.528 -61.394 1.00 91.50 268 THR A CA 1
ATOM 2044 C C . THR A 1 268 ? 12.402 28.451 -62.795 1.00 91.50 268 THR A C 1
ATOM 2046 O O . THR A 1 268 ? 11.312 27.893 -62.946 1.00 91.50 268 THR A O 1
ATOM 2049 N N . GLU A 1 269 ? 13.111 28.908 -63.832 1.00 92.56 269 GLU A N 1
ATOM 2050 C CA . GLU A 1 269 ? 12.662 28.785 -65.225 1.00 92.56 269 GLU A CA 1
ATOM 2051 C C . GLU A 1 269 ? 12.574 27.322 -65.672 1.00 92.56 269 GLU A C 1
ATOM 2053 O O . GLU A 1 269 ? 11.568 26.904 -66.249 1.00 92.56 269 GLU A O 1
ATOM 2058 N N . VAL A 1 270 ? 13.584 26.510 -65.348 1.00 92.38 270 VAL A N 1
ATOM 2059 C CA . VAL A 1 270 ? 13.584 25.069 -65.633 1.00 92.38 270 VAL A CA 1
ATOM 2060 C C . VAL A 1 270 ? 12.444 24.362 -64.899 1.00 92.38 270 VAL A C 1
ATOM 2062 O O . VAL A 1 270 ? 11.731 23.562 -65.502 1.00 92.38 270 VAL A O 1
ATOM 2065 N N . THR A 1 271 ? 12.207 24.691 -63.628 1.00 92.25 271 THR A N 1
ATOM 2066 C CA . THR A 1 271 ? 11.089 24.131 -62.853 1.00 92.25 271 THR A CA 1
ATOM 2067 C C . THR A 1 271 ? 9.738 24.497 -63.473 1.00 92.25 271 THR A C 1
ATOM 2069 O O . THR A 1 271 ? 8.846 23.651 -63.546 1.00 92.25 271 THR A O 1
ATOM 2072 N N . LYS A 1 272 ? 9.589 25.725 -63.989 1.00 94.50 272 LYS A N 1
ATOM 2073 C CA . LYS A 1 272 ? 8.385 26.149 -64.714 1.00 94.50 272 LYS A CA 1
ATOM 2074 C C . LYS A 1 272 ? 8.173 25.324 -65.987 1.00 94.50 272 LYS A C 1
ATOM 2076 O O . LYS A 1 272 ? 7.076 24.813 -66.190 1.00 94.50 272 LYS A O 1
ATOM 2081 N N . ILE A 1 273 ? 9.229 25.111 -66.777 1.00 93.00 273 ILE A N 1
ATOM 2082 C CA . ILE A 1 273 ? 9.190 24.270 -67.986 1.00 93.00 273 ILE A CA 1
ATOM 2083 C C . ILE A 1 273 ? 8.813 22.820 -67.641 1.00 93.00 273 ILE A C 1
ATOM 2085 O O . ILE A 1 273 ? 8.003 22.216 -68.342 1.00 93.00 273 ILE A O 1
ATOM 2089 N N . ILE A 1 274 ? 9.359 22.262 -66.553 1.00 92.19 274 ILE A N 1
ATOM 2090 C CA . ILE A 1 274 ? 9.016 20.909 -66.085 1.00 92.19 274 ILE A CA 1
ATOM 2091 C C . ILE A 1 274 ? 7.525 20.829 -65.735 1.00 92.19 274 ILE A C 1
ATOM 2093 O O . ILE A 1 274 ? 6.847 19.904 -66.175 1.00 92.19 274 ILE A O 1
ATOM 2097 N N . ASN A 1 275 ? 7.001 21.797 -64.982 1.00 92.62 275 ASN A N 1
ATOM 2098 C CA . ASN A 1 275 ? 5.598 21.799 -64.566 1.00 92.62 275 ASN A CA 1
ATOM 2099 C C . ASN A 1 275 ? 4.637 21.975 -65.753 1.00 92.62 275 ASN A C 1
ATOM 2101 O O . ASN A 1 275 ? 3.618 21.290 -65.810 1.00 92.62 275 ASN A O 1
ATOM 2105 N N . GLU A 1 276 ? 4.974 22.830 -66.722 1.00 92.50 276 GLU A N 1
ATOM 2106 C CA . GLU A 1 276 ? 4.209 22.986 -67.968 1.00 92.50 276 GLU A CA 1
ATOM 2107 C C . GLU A 1 276 ? 4.187 21.680 -68.784 1.00 92.50 276 GLU A C 1
ATOM 2109 O O . GLU A 1 276 ? 3.126 21.252 -69.241 1.00 92.50 276 GLU A O 1
ATOM 2114 N N . ALA A 1 277 ? 5.333 21.002 -68.919 1.00 90.44 277 ALA A N 1
ATOM 2115 C CA . ALA A 1 277 ? 5.432 19.736 -69.646 1.00 90.44 277 ALA A CA 1
ATOM 2116 C C . ALA A 1 277 ? 4.679 18.586 -68.948 1.00 90.44 277 ALA A C 1
ATOM 2118 O O . ALA A 1 277 ? 4.038 17.771 -69.613 1.00 90.44 277 ALA A O 1
ATOM 2119 N N . VAL A 1 278 ? 4.719 18.526 -67.612 1.00 89.88 278 VAL A N 1
ATOM 2120 C CA . VAL A 1 278 ? 3.966 17.540 -66.817 1.00 89.88 278 VAL A CA 1
ATOM 2121 C C . VAL A 1 278 ? 2.461 17.792 -66.916 1.00 89.88 278 VAL A C 1
ATOM 2123 O O . VAL A 1 278 ? 1.713 16.851 -67.163 1.00 89.88 278 VAL A O 1
ATOM 2126 N N . ALA A 1 279 ? 2.012 19.048 -66.822 1.00 90.56 279 ALA A N 1
ATOM 2127 C CA . ALA A 1 279 ? 0.600 19.395 -66.982 1.00 90.56 279 ALA A CA 1
ATOM 2128 C C . ALA A 1 279 ? 0.071 19.034 -68.383 1.00 90.56 279 ALA A C 1
ATOM 2130 O O . ALA A 1 279 ? -1.023 18.483 -68.510 1.00 90.56 279 ALA A O 1
ATOM 2131 N N . ALA A 1 280 ? 0.860 19.281 -69.436 1.00 87.75 280 ALA A N 1
ATOM 2132 C CA . ALA A 1 280 ? 0.516 18.881 -70.801 1.00 87.75 280 ALA A CA 1
ATOM 2133 C C . ALA A 1 280 ? 0.416 17.351 -70.955 1.00 87.75 280 ALA A C 1
ATOM 2135 O O . ALA A 1 280 ? -0.482 16.849 -71.632 1.00 87.75 280 ALA A O 1
ATOM 2136 N N . MET A 1 281 ? 1.305 16.602 -70.296 1.00 87.19 281 MET A N 1
ATOM 2137 C CA . MET A 1 281 ? 1.266 15.140 -70.276 1.00 87.19 281 MET A CA 1
ATOM 2138 C C . MET A 1 281 ? 0.019 14.607 -69.554 1.00 87.19 281 MET A C 1
ATOM 2140 O O . MET A 1 281 ? -0.667 13.736 -70.084 1.00 87.19 281 MET A O 1
ATOM 2144 N N . GLU A 1 282 ? -0.297 15.125 -68.364 1.00 85.00 282 GLU A N 1
ATOM 2145 C CA . GLU A 1 282 ? -1.465 14.697 -67.581 1.00 85.00 282 GLU A CA 1
ATOM 2146 C C . GLU A 1 282 ? -2.781 15.018 -68.303 1.00 85.00 282 GLU A C 1
ATOM 2148 O O . GLU A 1 282 ? -3.684 14.177 -68.348 1.00 85.00 282 GLU A O 1
ATOM 2153 N N . ALA A 1 283 ? -2.860 16.181 -68.959 1.00 82.06 283 ALA A N 1
ATOM 2154 C CA . ALA A 1 283 ? -3.991 16.544 -69.807 1.00 82.06 283 ALA A CA 1
ATOM 2155 C C . ALA A 1 283 ? -4.157 15.590 -71.007 1.00 82.06 283 ALA A C 1
ATOM 2157 O O . ALA A 1 283 ? -5.283 15.239 -71.355 1.00 82.06 283 ALA A O 1
ATOM 2158 N N . GLY A 1 284 ? -3.056 15.121 -71.608 1.00 72.06 284 GLY A N 1
ATOM 2159 C CA . GLY A 1 284 ? -3.081 14.144 -72.704 1.00 72.06 284 GLY A CA 1
ATOM 2160 C C . GLY A 1 284 ? -3.509 12.734 -72.275 1.00 72.06 284 GLY A C 1
ATOM 2161 O O . GLY A 1 284 ? -4.210 12.049 -73.017 1.00 72.06 284 GLY A O 1
ATOM 2162 N N . VAL A 1 285 ? -3.147 12.304 -71.062 1.00 65.12 285 VAL A N 1
ATOM 2163 C CA . VAL A 1 285 ? -3.517 10.982 -70.516 1.00 65.12 285 VAL A CA 1
ATOM 2164 C C . VAL A 1 285 ? -4.992 10.937 -70.086 1.00 65.12 285 VAL A C 1
ATOM 2166 O O . VAL A 1 285 ? -5.646 9.905 -70.240 1.00 65.12 285 VAL A O 1
ATOM 2169 N N . GLY A 1 286 ? -5.554 12.058 -69.618 1.00 57.25 286 GLY A N 1
ATOM 2170 C CA . GLY A 1 286 ? -6.957 12.154 -69.192 1.00 57.25 286 GLY A CA 1
ATOM 2171 C C . GLY A 1 286 ? -7.996 12.000 -70.314 1.00 57.25 286 GLY A C 1
ATOM 2172 O O . GLY A 1 286 ? -9.137 11.628 -70.039 1.00 57.25 286 GLY A O 1
ATOM 2173 N N . VAL A 1 287 ? -7.619 12.230 -71.576 1.00 56.78 287 VAL A N 1
ATOM 2174 C CA . VAL A 1 287 ? -8.527 12.115 -72.736 1.00 56.78 287 VAL A CA 1
ATOM 2175 C C . VAL A 1 287 ? -8.661 10.663 -73.233 1.00 56.78 287 VAL A C 1
ATOM 2177 O O . VAL A 1 287 ? -9.668 10.321 -73.845 1.00 56.78 287 VAL A O 1
ATOM 2180 N N . GLY A 1 288 ? -7.707 9.777 -72.919 1.00 53.38 288 GLY A N 1
ATOM 2181 C CA . GLY A 1 288 ? -7.680 8.396 -73.427 1.00 53.38 288 GLY A CA 1
ATOM 2182 C C . GLY A 1 288 ? -8.406 7.335 -72.58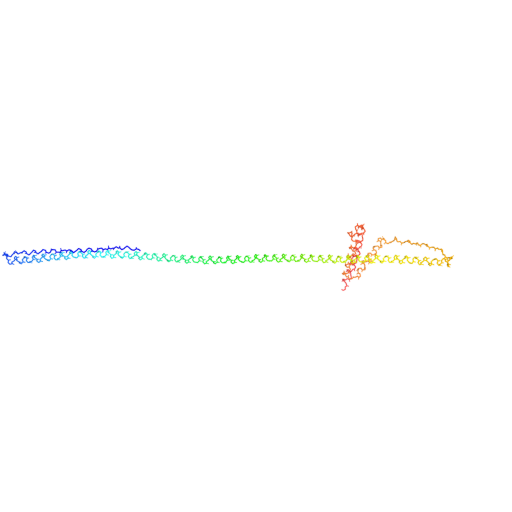5 1.00 53.38 288 GLY A C 1
ATOM 2183 O O . GLY A 1 288 ? -8.637 6.240 -73.081 1.00 53.38 288 GLY A O 1
ATOM 2184 N N . VAL A 1 289 ? -8.773 7.621 -71.329 1.00 51.78 289 VAL A N 1
ATOM 2185 C CA . VAL A 1 289 ? -9.273 6.598 -70.371 1.00 51.78 289 VAL A CA 1
ATOM 2186 C C . VAL A 1 289 ? -10.790 6.688 -70.118 1.00 51.78 289 VAL A C 1
ATOM 2188 O O . VAL A 1 289 ? -11.357 5.868 -69.406 1.00 51.78 289 VAL A O 1
ATOM 2191 N N . ARG A 1 290 ? -11.496 7.655 -70.722 1.00 47.62 290 ARG A N 1
ATOM 2192 C CA . ARG A 1 290 ? -12.944 7.870 -70.502 1.00 47.62 290 ARG A CA 1
ATOM 2193 C C . ARG A 1 290 ? -13.850 7.508 -71.688 1.00 47.62 290 ARG A C 1
ATOM 2195 O O . ARG A 1 290 ? -15.031 7.839 -71.658 1.00 47.62 290 ARG A O 1
ATOM 2202 N N . GLY A 1 291 ? -13.315 6.834 -72.707 1.00 51.75 291 GLY A N 1
ATOM 2203 C CA . GLY A 1 291 ? -14.041 6.429 -73.917 1.00 51.75 291 GLY A CA 1
ATOM 2204 C C . GLY A 1 291 ? -13.673 5.021 -74.386 1.00 51.75 291 GLY A C 1
ATOM 2205 O O . GLY A 1 291 ? -13.167 4.868 -75.494 1.00 51.75 291 GLY A O 1
ATOM 2206 N N . GLY A 1 292 ? -13.900 4.023 -73.531 1.00 39.75 292 GLY A N 1
ATOM 2207 C CA . GLY A 1 292 ? -13.790 2.591 -73.821 1.00 39.75 292 GLY A CA 1
ATOM 2208 C C . GLY A 1 292 ? -14.646 1.802 -72.847 1.00 39.75 292 GLY A C 1
ATOM 2209 O O . GLY A 1 292 ? -14.489 2.058 -71.633 1.00 39.75 292 GLY A O 1
#

Radius of gyration: 79.47 Å; chains: 1; bounding box: 148×56×216 Å